Protein AF-A0A9N9S4D5-F1 (afdb_monomer)

Sequence (330 aa):
MNPRELILINLKRQDLDYAVKVREALIHADDALRKKDIVFGRQIISEIIFMDNKTSRLNRTQELQLIVALLTDFFTRDDPTRLGLFFNIFEVGKNSRKFILIKFIIISIALQNGPALNAVGTYLLDSSLQEIRIAADLNRLLINEITYYSNNSLAKLKSLPTLSPLFTNSLCLIFAETYKDTLPTQIIGELITEFMTLSPFIYIFNIPSHVEVGAFLLGTFFRWTVLSELYEEAPSLSKLHLKILECLSSVDIKSPSKPIVYTKFLEVIIDQILKASKVIDPEKIQKSLEKFAQLIQISKSFLYGNIPLLMDRLKTLPKNPLMELVLRLS

Nearest PDB structures (foldseek):
  8rbz-assembly1_o  TM=7.332E-01  e=1.168E-06  Homo sapiens
  7kzt-assembly1_V  TM=2.553E-01  e=1.840E+00  Homo sapiens
  5dse-assembly1_A  TM=1.635E-01  e=4.897E-01  Homo sapiens
  8chf-assembly1_D  TM=2.461E-01  e=1.918E+00  Spodoptera frugiperda

Structure (mmCIF, N/CA/C/O backbone):
data_AF-A0A9N9S4D5-F1
#
_entry.id   AF-A0A9N9S4D5-F1
#
loop_
_atom_site.group_PDB
_atom_site.id
_atom_site.type_symbol
_atom_site.label_atom_id
_atom_site.label_alt_id
_atom_site.label_comp_id
_atom_site.label_asym_id
_atom_site.label_entity_id
_atom_site.label_seq_id
_atom_site.pdbx_PDB_ins_code
_atom_site.Cartn_x
_atom_site.Cartn_y
_atom_site.Cartn_z
_atom_site.occupancy
_atom_site.B_iso_or_equiv
_atom_site.auth_seq_id
_atom_site.auth_comp_id
_atom_site.auth_asym_id
_atom_site.auth_atom_id
_atom_site.pdbx_PDB_model_num
ATOM 1 N N . MET A 1 1 ? 39.633 -0.549 -29.905 1.00 61.19 1 MET A N 1
ATOM 2 C CA . MET A 1 1 ? 38.437 0.231 -29.527 1.00 61.19 1 MET A CA 1
ATOM 3 C C . MET A 1 1 ? 37.680 -0.566 -28.481 1.00 61.19 1 MET A C 1
ATOM 5 O O . MET A 1 1 ? 37.496 -1.761 -28.692 1.00 61.19 1 MET A O 1
ATOM 9 N N . ASN A 1 2 ? 37.348 0.026 -27.334 1.00 85.00 2 ASN A N 1
ATOM 10 C CA . ASN A 1 2 ? 36.691 -0.706 -26.248 1.00 85.00 2 ASN A CA 1
ATOM 11 C C . ASN A 1 2 ? 35.262 -1.106 -26.687 1.00 85.00 2 ASN A C 1
ATOM 13 O O . ASN A 1 2 ? 34.552 -0.246 -27.213 1.00 85.00 2 ASN A O 1
ATOM 17 N N . PRO A 1 3 ? 34.803 -2.359 -26.484 1.00 81.50 3 PRO A N 1
ATOM 18 C CA . PRO A 1 3 ? 33.434 -2.770 -26.814 1.00 81.50 3 PRO A CA 1
ATOM 19 C C . PRO A 1 3 ? 32.349 -1.828 -26.265 1.00 81.50 3 PRO A C 1
ATOM 21 O O . PRO A 1 3 ? 31.356 -1.572 -26.942 1.00 81.50 3 PRO A O 1
ATOM 24 N N . ARG A 1 4 ? 32.569 -1.237 -25.080 1.00 85.19 4 ARG A N 1
ATOM 25 C CA . ARG A 1 4 ? 31.663 -0.245 -24.475 1.00 85.19 4 ARG A CA 1
ATOM 26 C C . ARG A 1 4 ? 31.552 1.041 -25.296 1.00 85.19 4 ARG A C 1
ATOM 28 O O . ARG A 1 4 ? 30.459 1.570 -25.482 1.00 85.19 4 ARG A O 1
ATOM 35 N N . GLU A 1 5 ? 32.678 1.536 -25.803 1.00 83.50 5 GLU A N 1
ATOM 36 C CA . GLU A 1 5 ? 32.729 2.756 -26.616 1.00 83.50 5 GLU A CA 1
ATOM 37 C C . GLU A 1 5 ? 32.027 2.550 -27.955 1.00 83.50 5 GLU A C 1
ATOM 39 O O . GLU A 1 5 ? 31.307 3.436 -28.408 1.00 83.50 5 GLU A O 1
ATOM 44 N N . LEU A 1 6 ? 32.182 1.368 -28.560 1.00 84.25 6 LEU A N 1
ATOM 45 C CA . LEU A 1 6 ? 31.511 1.027 -29.813 1.00 84.25 6 LEU A CA 1
ATOM 46 C C . LEU A 1 6 ? 29.986 0.991 -29.651 1.00 84.25 6 LEU A C 1
ATOM 48 O O . LEU A 1 6 ? 29.275 1.550 -30.483 1.00 84.25 6 LEU A O 1
ATOM 52 N N . ILE A 1 7 ? 29.488 0.409 -28.554 1.00 85.00 7 ILE A N 1
ATOM 53 C CA . ILE A 1 7 ? 28.056 0.419 -28.219 1.00 85.00 7 ILE A CA 1
ATOM 54 C C . ILE A 1 7 ? 27.554 1.859 -28.065 1.00 85.00 7 ILE A C 1
ATOM 56 O O . ILE A 1 7 ? 26.565 2.236 -28.690 1.00 85.00 7 ILE A O 1
ATOM 60 N N . LEU A 1 8 ? 28.250 2.693 -27.286 1.00 83.62 8 LEU A N 1
ATOM 61 C CA . LEU A 1 8 ? 27.844 4.088 -27.091 1.00 83.62 8 LEU A CA 1
ATOM 62 C C . LEU A 1 8 ? 27.881 4.896 -28.391 1.00 83.62 8 LEU A C 1
ATOM 64 O O . LEU A 1 8 ? 26.997 5.719 -28.610 1.00 83.62 8 LEU A O 1
ATOM 68 N N . ILE A 1 9 ? 28.872 4.674 -29.254 1.00 83.94 9 ILE A N 1
ATOM 69 C CA . ILE A 1 9 ? 28.965 5.342 -30.557 1.00 83.94 9 ILE A CA 1
ATOM 70 C C . ILE A 1 9 ? 27.788 4.951 -31.446 1.00 83.94 9 ILE A C 1
ATOM 72 O O . ILE A 1 9 ? 27.152 5.838 -32.014 1.00 83.94 9 ILE A O 1
ATOM 76 N N . ASN A 1 10 ? 27.445 3.663 -31.504 1.00 83.19 10 ASN A N 1
ATOM 77 C CA . ASN A 1 10 ? 26.303 3.180 -32.278 1.00 83.19 10 ASN A CA 1
ATOM 78 C C . ASN A 1 10 ? 24.978 3.760 -31.764 1.00 83.19 10 ASN A C 1
ATOM 80 O O . ASN A 1 10 ? 24.190 4.280 -32.551 1.00 83.19 10 ASN A O 1
ATOM 84 N N . LEU A 1 11 ? 24.773 3.780 -30.445 1.00 84.12 11 LEU A N 1
ATOM 85 C CA . LEU A 1 11 ? 23.570 4.351 -29.830 1.00 84.12 11 LEU A CA 1
ATOM 86 C C . LEU A 1 11 ? 23.474 5.881 -29.992 1.00 84.12 11 LEU A C 1
ATOM 88 O O . LEU A 1 11 ? 22.378 6.445 -30.006 1.00 84.12 11 LEU A O 1
ATOM 92 N N . LYS A 1 12 ? 24.612 6.577 -30.121 1.00 81.56 12 LYS A N 1
ATOM 93 C CA . LYS A 1 12 ? 24.671 8.040 -30.296 1.00 81.56 12 LYS A CA 1
ATOM 94 C C . LYS A 1 12 ? 24.473 8.501 -31.739 1.00 81.56 12 LYS A C 1
ATOM 96 O O . LYS A 1 12 ? 24.379 9.715 -31.948 1.00 81.56 12 LYS A O 1
ATOM 101 N N . ARG A 1 13 ? 24.398 7.598 -32.724 1.00 80.44 13 ARG A N 1
ATOM 102 C CA . ARG A 1 13 ? 24.257 7.993 -34.133 1.00 80.44 13 ARG A CA 1
ATOM 103 C C . ARG A 1 13 ? 22.997 8.845 -34.333 1.00 80.44 13 ARG A C 1
ATOM 105 O O . ARG A 1 13 ? 21.921 8.530 -33.828 1.00 80.44 13 ARG A O 1
ATOM 112 N N . GLN A 1 14 ? 23.134 9.992 -34.995 1.00 66.00 14 GLN A N 1
ATOM 113 C CA . GLN A 1 14 ? 22.059 10.992 -35.086 1.00 66.00 14 GLN A CA 1
ATOM 114 C C . GLN A 1 14 ? 20.917 10.584 -36.030 1.00 66.00 14 GLN A C 1
ATOM 116 O O . GLN A 1 14 ? 19.815 11.099 -35.882 1.00 66.00 14 GLN A O 1
ATOM 121 N N . ASP A 1 15 ? 21.170 9.636 -36.931 1.00 74.50 15 ASP A N 1
ATOM 122 C CA . ASP A 1 15 ? 20.259 9.098 -37.950 1.00 74.50 15 ASP A CA 1
ATOM 123 C C . ASP A 1 15 ? 19.139 8.202 -37.391 1.00 74.50 15 ASP A C 1
ATOM 125 O O . ASP A 1 15 ? 18.095 8.053 -38.019 1.00 74.50 15 ASP A O 1
ATOM 129 N N . LEU A 1 16 ? 19.330 7.616 -36.210 1.00 71.50 16 LEU A N 1
ATOM 130 C CA . LEU A 1 16 ? 18.355 6.713 -35.597 1.00 71.50 16 LEU A CA 1
ATOM 131 C C . LEU A 1 16 ? 17.220 7.477 -34.876 1.00 71.50 16 LEU A C 1
ATOM 133 O O . LEU A 1 16 ? 17.479 8.383 -34.071 1.00 71.50 16 LEU A O 1
ATOM 137 N N . ASP A 1 17 ? 15.966 7.073 -35.113 1.00 87.62 17 ASP A N 1
ATOM 138 C CA . ASP A 1 17 ? 14.797 7.562 -34.366 1.00 87.62 17 ASP A CA 1
ATOM 139 C C . ASP A 1 17 ? 14.903 7.210 -32.872 1.00 87.62 17 ASP A C 1
ATOM 141 O O . ASP A 1 17 ? 15.476 6.183 -32.492 1.00 87.62 17 ASP A O 1
ATOM 145 N N . TYR A 1 18 ? 14.342 8.058 -32.004 1.00 88.56 18 TYR A N 1
ATOM 146 C CA . TYR A 1 18 ? 14.423 7.862 -30.555 1.00 88.56 18 TYR A CA 1
ATOM 147 C C . TYR A 1 18 ? 13.794 6.534 -30.110 1.00 88.56 18 TYR A C 1
ATOM 149 O O . TYR A 1 18 ? 14.347 5.874 -29.230 1.00 88.56 18 TYR A O 1
ATOM 157 N N . ALA A 1 19 ? 12.699 6.091 -30.740 1.00 87.88 19 ALA A N 1
ATOM 158 C CA . ALA A 1 19 ? 12.065 4.825 -30.381 1.00 87.88 19 ALA A CA 1
ATOM 159 C C . ALA A 1 19 ? 12.966 3.616 -30.677 1.00 87.88 19 ALA A C 1
ATOM 161 O O . ALA A 1 19 ? 12.971 2.655 -29.912 1.00 87.88 19 ALA A O 1
ATOM 162 N N . VAL A 1 20 ? 13.759 3.661 -31.750 1.00 88.69 20 VAL A N 1
ATOM 163 C CA . VAL A 1 20 ? 14.718 2.590 -32.067 1.00 88.69 20 VAL A CA 1
ATOM 164 C C . VAL A 1 20 ? 15.893 2.636 -31.093 1.00 88.69 20 VAL A C 1
ATOM 166 O O . VAL A 1 20 ? 16.222 1.624 -30.475 1.00 88.69 20 VAL A O 1
ATOM 169 N N . LYS A 1 21 ? 16.452 3.833 -30.863 1.00 89.75 21 LYS A N 1
ATOM 170 C CA . LYS A 1 21 ? 17.554 4.043 -29.908 1.00 89.75 21 LYS A CA 1
ATOM 171 C C . LYS A 1 21 ? 17.227 3.522 -28.522 1.00 89.75 21 LYS A C 1
ATOM 173 O O . LYS A 1 21 ? 18.061 2.871 -27.902 1.00 89.75 21 LYS A O 1
ATOM 178 N N . VAL A 1 22 ? 16.035 3.833 -28.014 1.00 90.19 22 VAL A N 1
ATOM 179 C CA . VAL A 1 22 ? 15.669 3.480 -26.643 1.00 90.19 22 VAL A CA 1
ATOM 180 C C . VAL A 1 22 ? 15.511 1.969 -26.483 1.00 90.19 22 VAL A C 1
ATOM 182 O O . VAL A 1 22 ? 15.946 1.426 -25.474 1.00 90.19 22 VAL A O 1
ATOM 185 N N . ARG A 1 23 ? 14.978 1.271 -27.495 1.00 91.12 23 ARG A N 1
ATOM 186 C CA . ARG A 1 23 ? 14.848 -0.194 -27.490 1.00 91.12 23 ARG A CA 1
ATOM 187 C C . ARG A 1 23 ? 16.212 -0.876 -27.443 1.00 91.12 23 ARG A C 1
ATOM 189 O O . ARG A 1 23 ? 16.440 -1.726 -26.586 1.00 91.12 23 ARG A O 1
ATOM 196 N N . GLU A 1 24 ? 17.135 -0.464 -28.310 1.00 90.88 24 GLU A N 1
ATOM 197 C CA . GLU A 1 24 ? 18.505 -0.995 -28.315 1.00 90.88 24 GLU A CA 1
ATOM 198 C C . GLU A 1 24 ? 19.247 -0.657 -27.016 1.00 90.88 24 GLU A C 1
ATOM 200 O O . GLU A 1 24 ? 19.908 -1.511 -26.421 1.00 90.88 24 GLU A O 1
ATOM 205 N N . ALA A 1 25 ? 19.090 0.574 -26.522 1.00 91.06 25 ALA A N 1
ATOM 206 C CA . ALA A 1 25 ? 19.695 1.011 -25.271 1.00 91.06 25 ALA A CA 1
ATOM 207 C C . ALA A 1 25 ? 19.192 0.202 -24.066 1.00 91.06 25 ALA A C 1
ATOM 209 O O . ALA A 1 25 ? 20.000 -0.151 -23.211 1.00 91.06 25 ALA A O 1
ATOM 210 N N . LEU A 1 26 ? 17.896 -0.122 -23.997 1.00 91.06 26 LEU A N 1
ATOM 211 C CA . LEU A 1 26 ? 17.330 -0.950 -22.927 1.00 91.06 26 LEU A CA 1
ATOM 212 C C . LEU A 1 26 ? 17.950 -2.353 -22.911 1.00 91.06 26 LEU A C 1
ATOM 214 O O . LEU A 1 26 ? 18.302 -2.840 -21.840 1.00 91.06 26 LEU A O 1
ATOM 218 N N . ILE A 1 27 ? 18.150 -2.970 -24.081 1.00 90.81 27 ILE A N 1
ATOM 219 C CA . ILE A 1 27 ? 18.787 -4.292 -24.205 1.00 90.81 27 ILE A CA 1
ATOM 220 C C . ILE A 1 27 ? 20.230 -4.248 -23.691 1.00 90.81 27 ILE A C 1
ATOM 222 O O . ILE A 1 27 ? 20.631 -5.084 -22.882 1.00 90.81 27 ILE A O 1
ATOM 226 N N . HIS A 1 28 ? 21.012 -3.258 -24.129 1.00 91.62 28 HIS A N 1
ATOM 227 C CA . HIS A 1 28 ? 22.407 -3.126 -23.708 1.00 91.62 28 HIS A CA 1
ATOM 228 C C . HIS A 1 28 ? 22.553 -2.741 -22.233 1.00 91.62 28 HIS A C 1
ATOM 230 O O . HIS A 1 28 ? 23.469 -3.223 -21.565 1.00 91.62 28 HIS A O 1
ATOM 236 N N . ALA A 1 29 ? 21.659 -1.898 -21.712 1.00 90.56 29 ALA A N 1
ATOM 237 C CA . ALA A 1 29 ? 21.632 -1.556 -20.296 1.00 90.56 29 ALA A CA 1
ATOM 238 C C . ALA A 1 29 ? 21.291 -2.782 -19.439 1.00 90.56 29 ALA A C 1
ATOM 240 O O . ALA A 1 29 ? 21.973 -3.026 -18.447 1.00 90.56 29 ALA A O 1
ATOM 241 N N . ASP A 1 30 ? 20.292 -3.577 -19.834 1.00 89.69 30 ASP A N 1
ATOM 242 C CA . ASP A 1 30 ? 19.926 -4.806 -19.125 1.00 89.69 30 ASP A CA 1
ATOM 243 C C . ASP A 1 30 ? 21.079 -5.817 -19.102 1.00 89.69 30 ASP A C 1
ATOM 245 O O . ASP A 1 30 ? 21.460 -6.304 -18.039 1.00 89.69 30 ASP A O 1
ATOM 249 N N . ASP A 1 31 ? 21.701 -6.082 -20.256 1.00 90.88 31 ASP A N 1
ATOM 250 C CA . ASP A 1 31 ? 22.840 -7.003 -20.357 1.00 90.88 31 ASP A CA 1
ATOM 251 C C . ASP A 1 31 ? 24.027 -6.548 -19.489 1.00 90.88 31 ASP A C 1
ATOM 253 O O . ASP A 1 31 ? 24.625 -7.353 -18.767 1.00 90.88 31 ASP A O 1
ATOM 257 N N . ALA A 1 32 ? 24.331 -5.246 -19.484 1.00 89.81 32 ALA A N 1
ATOM 258 C CA . ALA A 1 32 ? 25.364 -4.676 -18.623 1.00 89.81 32 ALA A CA 1
ATOM 259 C C . ALA A 1 32 ? 25.046 -4.885 -17.132 1.00 89.81 32 ALA A C 1
ATOM 261 O O . ALA A 1 32 ? 25.902 -5.347 -16.373 1.00 89.81 32 ALA A O 1
ATOM 262 N N . LEU A 1 33 ? 23.808 -4.606 -16.709 1.00 88.50 33 LEU A N 1
ATOM 263 C CA . LEU A 1 33 ? 23.381 -4.773 -15.318 1.00 88.50 33 LEU A CA 1
ATOM 264 C C . LEU A 1 33 ? 23.397 -6.244 -14.881 1.00 88.50 33 LEU A C 1
ATOM 266 O O . LEU A 1 33 ? 23.890 -6.544 -13.791 1.00 88.50 33 LEU A O 1
ATOM 270 N N . ARG A 1 34 ? 22.959 -7.176 -15.738 1.00 87.38 34 ARG A N 1
ATOM 271 C CA . ARG A 1 34 ? 23.043 -8.628 -15.481 1.00 87.38 34 ARG A CA 1
ATOM 272 C C . ARG A 1 34 ? 24.486 -9.095 -15.297 1.00 87.38 34 ARG A C 1
ATOM 274 O O . ARG A 1 34 ? 24.761 -9.936 -14.443 1.00 87.38 34 ARG A O 1
ATOM 281 N N . LYS A 1 35 ? 25.424 -8.505 -16.041 1.00 90.25 35 LYS A N 1
ATOM 282 C CA . LYS A 1 35 ? 26.874 -8.739 -15.910 1.00 90.25 35 LYS A CA 1
ATOM 283 C C . LYS A 1 35 ? 27.515 -7.985 -14.739 1.00 90.25 35 LYS A C 1
ATOM 285 O O . LYS A 1 35 ? 28.736 -8.008 -14.603 1.00 90.25 35 LYS A O 1
ATOM 290 N N . LYS A 1 36 ? 26.711 -7.345 -13.878 1.00 88.38 36 LYS A N 1
ATOM 291 C CA . LYS A 1 36 ? 27.137 -6.519 -12.734 1.00 88.38 36 LYS A CA 1
ATOM 292 C C . LYS A 1 36 ? 27.985 -5.304 -13.130 1.00 88.38 36 LYS A C 1
ATOM 294 O O . LYS A 1 36 ? 28.661 -4.716 -12.288 1.00 88.38 36 LYS A O 1
ATOM 299 N N . ASP A 1 37 ? 27.910 -4.877 -14.387 1.00 90.44 37 ASP A N 1
ATOM 300 C CA . ASP A 1 37 ? 28.552 -3.665 -14.894 1.00 90.44 37 ASP A CA 1
ATOM 301 C C . ASP A 1 37 ? 27.649 -2.444 -14.662 1.00 90.44 37 ASP A C 1
ATOM 303 O O . ASP A 1 37 ? 27.111 -1.822 -15.583 1.00 90.44 37 ASP A O 1
ATOM 307 N N . ILE A 1 38 ? 27.435 -2.135 -13.379 1.00 88.56 38 ILE A N 1
ATOM 308 C CA . ILE A 1 38 ? 26.459 -1.134 -12.925 1.00 88.56 38 ILE A CA 1
ATOM 309 C C . ILE A 1 38 ? 26.779 0.254 -13.490 1.00 88.56 38 ILE A C 1
ATOM 311 O O . ILE A 1 38 ? 25.876 0.980 -13.906 1.00 88.56 38 ILE A O 1
ATOM 315 N N . VAL A 1 39 ? 28.064 0.614 -13.548 1.00 90.06 39 VAL A N 1
ATOM 316 C CA . VAL A 1 39 ? 28.517 1.919 -14.048 1.00 90.06 39 VAL A CA 1
ATOM 317 C C . VAL A 1 39 ? 28.137 2.093 -15.516 1.00 90.06 39 VAL A C 1
ATOM 319 O O . VAL A 1 39 ? 27.562 3.117 -15.882 1.00 90.06 39 VAL A O 1
ATOM 322 N N . PHE A 1 40 ? 28.398 1.083 -16.348 1.00 90.81 40 PHE A N 1
ATOM 323 C CA . PHE A 1 40 ? 28.090 1.157 -17.772 1.00 90.81 40 PHE A CA 1
ATOM 324 C C . PHE A 1 40 ? 26.580 1.144 -18.039 1.00 90.81 40 PHE A C 1
ATOM 326 O O . PHE A 1 40 ? 26.089 1.965 -18.814 1.00 90.81 40 PHE A O 1
ATOM 333 N N . GLY A 1 41 ? 25.820 0.295 -17.338 1.00 89.56 41 GLY A N 1
ATOM 334 C CA . GLY A 1 41 ? 24.356 0.291 -17.435 1.00 89.56 41 GLY A CA 1
ATOM 335 C C . GLY A 1 41 ? 23.749 1.658 -17.088 1.00 89.56 41 GLY A C 1
ATOM 336 O O . GLY A 1 41 ? 22.947 2.203 -17.848 1.00 89.56 41 GLY A O 1
ATOM 337 N N . ARG A 1 42 ? 24.200 2.281 -15.990 1.00 88.38 42 ARG A N 1
ATOM 338 C CA . ARG A 1 42 ? 23.768 3.634 -15.587 1.00 88.38 42 ARG A CA 1
ATOM 339 C C . ARG A 1 42 ? 24.201 4.721 -16.567 1.00 88.38 42 ARG A C 1
ATOM 341 O O . ARG A 1 42 ? 23.477 5.705 -16.751 1.00 88.38 42 ARG A O 1
ATOM 348 N N . GLN A 1 43 ? 25.348 4.553 -17.220 1.00 89.25 43 GLN A N 1
ATOM 349 C CA . GLN A 1 43 ? 25.793 5.464 -18.267 1.00 89.25 43 GLN A CA 1
ATOM 350 C C . GLN A 1 43 ? 24.846 5.423 -19.472 1.00 89.25 43 GLN A C 1
ATOM 352 O O . GLN A 1 43 ? 24.406 6.476 -19.925 1.00 89.25 43 GLN A O 1
ATOM 357 N N . ILE A 1 44 ? 24.451 4.232 -19.937 1.00 89.75 44 ILE A N 1
ATOM 358 C CA . ILE A 1 44 ? 23.481 4.086 -21.035 1.00 89.75 44 ILE A CA 1
ATOM 359 C C . ILE A 1 44 ? 22.136 4.720 -20.654 1.00 89.75 44 ILE A C 1
ATOM 361 O O . ILE A 1 44 ? 21.579 5.507 -21.424 1.00 89.75 44 ILE A O 1
ATOM 365 N N . ILE A 1 45 ? 21.634 4.433 -19.449 1.00 89.44 45 ILE A N 1
ATOM 366 C CA . ILE A 1 45 ? 20.364 4.983 -18.955 1.00 89.44 45 ILE A CA 1
ATOM 367 C C . ILE A 1 45 ? 20.412 6.516 -18.914 1.00 89.44 45 ILE A C 1
ATOM 369 O O . ILE A 1 45 ? 19.496 7.182 -19.396 1.00 89.44 45 ILE A O 1
ATOM 373 N N . SER A 1 46 ? 21.472 7.098 -18.353 1.00 87.00 46 SER A N 1
ATOM 374 C CA . SER A 1 46 ? 21.559 8.553 -18.205 1.00 87.00 46 SER A CA 1
ATOM 375 C C . SER A 1 46 ? 21.830 9.272 -19.528 1.00 87.00 46 SER A C 1
ATOM 377 O O . SER A 1 46 ? 21.168 10.265 -19.813 1.00 87.00 46 SER A O 1
ATOM 379 N N . GLU A 1 47 ? 22.745 8.785 -20.368 1.00 86.94 47 GLU A N 1
ATOM 380 C CA . GLU A 1 47 ? 23.158 9.486 -21.591 1.00 86.94 47 GLU A CA 1
ATOM 381 C C . GLU A 1 47 ? 22.234 9.247 -22.788 1.00 86.94 47 GLU A C 1
ATOM 383 O O . GLU A 1 47 ? 22.042 10.159 -23.598 1.00 86.94 47 GLU A O 1
ATOM 388 N N . ILE A 1 48 ? 21.694 8.032 -22.924 1.00 87.88 48 ILE A N 1
ATOM 389 C CA . ILE A 1 48 ? 20.952 7.609 -24.119 1.00 87.88 48 ILE A CA 1
ATOM 390 C C . ILE A 1 48 ? 19.450 7.619 -23.859 1.00 87.88 48 ILE A C 1
ATOM 392 O O . ILE A 1 48 ? 18.714 8.250 -24.614 1.00 87.88 48 ILE A O 1
ATOM 396 N N . ILE A 1 49 ? 18.999 6.963 -22.785 1.00 88.88 49 ILE A N 1
ATOM 397 C CA . ILE A 1 49 ? 17.565 6.828 -22.494 1.00 88.88 49 ILE A CA 1
ATOM 398 C C . ILE A 1 49 ? 16.989 8.168 -22.028 1.00 88.88 49 ILE A C 1
ATOM 400 O O . ILE A 1 49 ? 16.062 8.685 -22.645 1.00 88.88 49 ILE A O 1
ATOM 404 N N . PHE A 1 50 ? 17.551 8.756 -20.970 1.00 86.56 50 PHE A N 1
ATOM 405 C CA . PHE A 1 50 ? 17.031 10.003 -20.393 1.00 86.56 50 PHE A CA 1
ATOM 406 C C . PHE A 1 50 ? 17.710 11.269 -20.905 1.00 86.56 50 PHE A C 1
ATOM 408 O O . PHE A 1 50 ? 17.169 12.357 -20.718 1.00 86.56 50 PHE A O 1
ATOM 415 N N . MET A 1 51 ? 18.866 11.139 -21.562 1.00 83.31 51 MET A N 1
ATOM 416 C CA . MET A 1 51 ? 19.640 12.269 -22.081 1.00 83.31 51 MET A CA 1
ATOM 417 C C . MET A 1 51 ? 19.981 13.316 -20.998 1.00 83.31 51 MET A C 1
ATOM 419 O O . MET A 1 51 ? 20.081 14.501 -21.294 1.00 83.31 51 MET A O 1
ATOM 423 N N . ASP A 1 52 ? 20.213 12.880 -19.754 1.00 77.19 52 ASP A N 1
ATOM 424 C CA . ASP A 1 52 ? 20.400 13.731 -18.566 1.00 77.19 52 ASP A CA 1
ATOM 425 C C . ASP A 1 52 ? 21.573 14.721 -18.693 1.00 77.19 52 ASP A C 1
ATOM 427 O O . ASP A 1 52 ? 21.558 15.783 -18.077 1.00 77.19 52 ASP A O 1
ATOM 431 N N . ASN A 1 53 ? 22.594 14.377 -19.485 1.00 68.00 53 ASN A N 1
ATOM 432 C CA . ASN A 1 53 ? 23.781 15.212 -19.705 1.00 68.00 53 ASN A CA 1
ATOM 433 C C . ASN A 1 53 ? 23.565 16.288 -20.783 1.00 68.00 53 ASN A C 1
ATOM 435 O O . ASN A 1 53 ? 24.438 17.124 -21.009 1.00 68.00 53 ASN A O 1
ATOM 439 N N . LYS A 1 54 ? 22.425 16.263 -21.482 1.00 62.25 54 LYS A N 1
ATOM 440 C CA . LYS A 1 54 ? 22.041 17.289 -22.451 1.00 62.25 54 LYS A CA 1
ATOM 441 C C . LYS A 1 54 ? 21.144 18.297 -21.737 1.00 62.25 54 LYS A C 1
ATOM 443 O O . LYS A 1 54 ? 20.296 17.932 -20.933 1.00 62.25 54 LYS A O 1
ATOM 448 N N . THR A 1 55 ? 21.287 19.579 -22.059 1.00 55.88 55 THR A N 1
ATOM 449 C CA . THR A 1 55 ? 20.424 20.658 -21.534 1.00 55.88 55 THR A CA 1
ATOM 450 C C . THR A 1 55 ? 18.935 20.462 -21.866 1.00 55.88 55 THR A C 1
ATOM 452 O O . THR A 1 55 ? 18.076 21.147 -21.313 1.00 55.88 55 THR A O 1
ATOM 455 N N . SER A 1 56 ? 18.613 19.516 -22.752 1.00 61.47 56 SER A N 1
ATOM 456 C CA . SER A 1 56 ? 17.265 19.125 -23.144 1.00 61.47 56 SER A CA 1
ATOM 457 C C . SER A 1 56 ? 16.728 17.973 -22.288 1.00 61.47 56 SER A C 1
ATOM 459 O O . SER A 1 56 ? 17.234 16.853 -22.361 1.00 61.47 56 SER A O 1
ATOM 461 N N . ARG A 1 57 ? 15.636 18.219 -21.558 1.00 71.62 57 ARG A N 1
ATOM 462 C CA . ARG A 1 57 ? 14.770 17.149 -21.035 1.00 71.62 57 ARG A CA 1
ATOM 463 C C . ARG A 1 57 ? 14.071 16.432 -22.194 1.00 71.62 57 ARG A C 1
ATOM 465 O O . ARG A 1 57 ? 13.866 17.038 -23.247 1.00 71.62 57 ARG A O 1
ATOM 472 N N . LEU A 1 58 ? 13.669 15.177 -21.981 1.00 83.62 58 LEU A N 1
ATOM 473 C CA . LEU A 1 58 ? 12.808 14.466 -22.929 1.00 83.62 58 LEU A CA 1
ATOM 474 C C . LEU A 1 58 ? 11.546 15.290 -23.216 1.00 83.62 58 LEU A C 1
ATOM 476 O O . LEU A 1 58 ? 10.935 15.856 -22.308 1.00 83.62 58 LEU A O 1
ATOM 480 N N . ASN A 1 59 ? 11.161 15.368 -24.487 1.00 87.56 59 ASN A N 1
ATOM 481 C CA . ASN A 1 59 ? 9.874 15.941 -24.864 1.00 87.56 59 ASN A CA 1
ATOM 482 C C . ASN A 1 59 ? 8.740 14.917 -24.652 1.00 87.56 59 ASN A C 1
ATOM 484 O O . ASN A 1 59 ? 8.981 13.727 -24.454 1.00 87.56 59 ASN A O 1
ATOM 488 N N . ARG A 1 60 ? 7.480 15.365 -24.724 1.00 86.56 60 ARG A N 1
ATOM 489 C CA . ARG A 1 60 ? 6.307 14.506 -24.457 1.00 86.56 60 ARG A CA 1
ATOM 490 C C . ARG A 1 60 ? 6.228 13.276 -25.370 1.00 86.56 60 ARG A C 1
ATOM 492 O O . ARG A 1 60 ? 5.805 12.218 -24.915 1.00 86.56 60 ARG A O 1
ATOM 499 N N . THR A 1 61 ? 6.626 13.411 -26.634 1.00 89.44 61 THR A N 1
ATOM 500 C CA . THR A 1 61 ? 6.629 12.302 -27.597 1.00 89.44 61 THR A CA 1
ATOM 501 C C . THR A 1 61 ? 7.672 11.258 -27.215 1.00 89.44 61 THR A C 1
ATOM 503 O O . THR A 1 61 ? 7.363 10.072 -27.187 1.00 89.44 61 THR A O 1
ATOM 506 N N . GLN A 1 62 ? 8.876 11.696 -26.846 1.00 90.50 62 GLN A N 1
ATOM 507 C CA . GLN A 1 62 ? 9.958 10.818 -26.398 1.00 90.50 62 GLN A CA 1
ATOM 508 C C . GLN A 1 62 ? 9.607 10.107 -25.089 1.00 90.50 62 GLN A C 1
ATOM 510 O O . GLN A 1 62 ? 9.823 8.906 -24.966 1.00 90.50 62 GLN A O 1
ATOM 515 N N . GLU A 1 63 ? 8.999 10.812 -24.130 1.00 89.62 63 GLU A N 1
ATOM 516 C CA . GLU A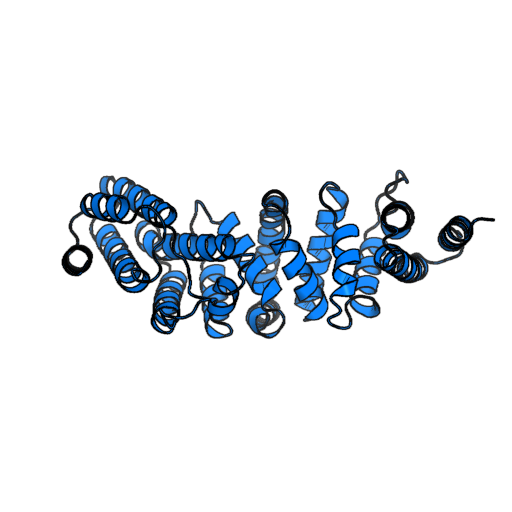 1 63 ? 8.497 10.189 -22.900 1.00 89.62 63 GLU A CA 1
ATOM 517 C C . GLU A 1 63 ? 7.496 9.066 -23.205 1.00 89.62 63 GLU A C 1
ATOM 519 O O . GLU A 1 63 ? 7.585 7.985 -22.624 1.00 89.62 63 GLU A O 1
ATOM 524 N N . LEU A 1 64 ? 6.566 9.294 -24.140 1.00 89.75 64 LEU A N 1
ATOM 525 C CA . LEU A 1 64 ? 5.602 8.275 -24.547 1.00 89.75 64 LEU A CA 1
ATOM 526 C C . LEU A 1 64 ? 6.280 7.105 -25.272 1.00 89.75 64 LEU A C 1
ATOM 528 O O . LEU A 1 64 ? 5.966 5.957 -24.977 1.00 89.75 64 LEU A O 1
ATOM 532 N N . GLN A 1 65 ? 7.227 7.371 -26.177 1.00 91.75 65 GLN A N 1
ATOM 533 C CA . GLN A 1 65 ? 7.999 6.333 -26.870 1.00 91.75 65 GLN A CA 1
ATOM 534 C C . GLN A 1 65 ? 8.780 5.452 -25.885 1.00 91.75 65 GLN A C 1
ATOM 536 O O . GLN A 1 65 ? 8.772 4.230 -26.030 1.00 91.75 65 GLN A O 1
ATOM 541 N N . LEU A 1 66 ? 9.392 6.049 -24.856 1.00 92.06 66 LEU A N 1
ATOM 542 C CA . LEU A 1 66 ? 10.052 5.320 -23.772 1.00 92.06 66 LEU A CA 1
ATOM 543 C C . LEU A 1 66 ? 9.056 4.437 -23.011 1.00 92.06 66 LEU A C 1
ATOM 545 O O . LEU A 1 66 ? 9.317 3.252 -22.818 1.00 92.06 66 LEU A O 1
ATOM 549 N N . ILE A 1 67 ? 7.905 4.983 -22.608 1.00 91.75 67 ILE A N 1
ATOM 550 C CA . ILE A 1 67 ? 6.874 4.212 -21.896 1.00 91.75 67 ILE A CA 1
ATOM 551 C C . ILE A 1 67 ? 6.384 3.039 -22.750 1.00 91.75 67 ILE A C 1
ATOM 553 O O . ILE A 1 67 ? 6.298 1.918 -22.257 1.00 91.75 67 ILE A O 1
ATOM 557 N N . VAL A 1 68 ? 6.110 3.268 -24.036 1.00 90.44 68 VAL A N 1
ATOM 558 C CA . VAL A 1 68 ? 5.684 2.211 -24.960 1.00 90.44 68 VAL A CA 1
ATOM 559 C C . VAL A 1 68 ? 6.765 1.143 -25.098 1.00 90.44 68 VAL A C 1
ATOM 561 O O . VAL A 1 68 ? 6.436 -0.036 -25.012 1.00 90.44 68 VAL A O 1
ATOM 564 N N . ALA A 1 69 ? 8.038 1.513 -25.259 1.00 91.00 69 ALA A N 1
ATOM 565 C CA . ALA A 1 69 ? 9.134 0.545 -25.339 1.00 91.00 69 ALA A CA 1
ATOM 566 C C . ALA A 1 69 ? 9.244 -0.298 -24.056 1.00 91.00 69 ALA A C 1
ATOM 568 O O . ALA A 1 69 ? 9.323 -1.525 -24.109 1.00 91.00 69 ALA A O 1
ATOM 569 N N . LEU A 1 70 ? 9.148 0.339 -22.884 1.00 90.69 70 LEU A N 1
ATOM 570 C CA . LEU A 1 70 ? 9.136 -0.377 -21.608 1.00 90.69 70 LEU A CA 1
ATOM 571 C C . LEU A 1 70 ? 7.964 -1.362 -21.524 1.00 90.69 70 LEU A C 1
ATOM 573 O O . LEU A 1 70 ? 8.170 -2.507 -21.145 1.00 90.69 70 LEU A O 1
ATOM 577 N N . LEU A 1 71 ? 6.752 -0.960 -21.908 1.00 89.94 71 LEU A N 1
ATOM 578 C CA . LEU A 1 71 ? 5.560 -1.809 -21.802 1.00 89.94 71 LEU A CA 1
ATOM 579 C C . LEU A 1 71 ? 5.511 -2.935 -22.839 1.00 89.94 71 LEU A C 1
ATOM 581 O O . LEU A 1 71 ? 5.088 -4.042 -22.517 1.00 89.94 71 LEU A O 1
ATOM 585 N N . THR A 1 72 ? 5.903 -2.647 -24.079 1.00 86.19 72 THR A N 1
ATOM 586 C CA . THR A 1 72 ? 5.721 -3.560 -25.221 1.00 86.19 72 THR A CA 1
ATOM 587 C C . THR A 1 72 ? 6.921 -4.448 -25.497 1.00 86.19 72 THR A C 1
ATOM 589 O O . THR A 1 72 ? 6.742 -5.506 -26.090 1.00 86.19 72 THR A O 1
ATOM 592 N N . ASP A 1 73 ? 8.114 -4.070 -25.039 1.00 82.69 73 ASP A N 1
ATOM 593 C CA . ASP A 1 73 ? 9.330 -4.849 -25.278 1.00 82.69 73 ASP A CA 1
ATOM 594 C C . ASP A 1 73 ? 9.901 -5.404 -23.967 1.00 82.69 73 ASP A C 1
ATOM 596 O O . ASP A 1 73 ? 10.350 -6.554 -23.900 1.00 82.69 73 ASP A O 1
ATOM 600 N N . PHE A 1 74 ? 9.851 -4.606 -22.894 1.00 82.81 74 PHE A N 1
ATOM 601 C CA . PHE A 1 74 ? 10.583 -4.906 -21.666 1.00 82.81 74 PHE A CA 1
ATOM 602 C C . PHE A 1 74 ? 9.735 -5.524 -20.545 1.00 82.81 74 PHE A C 1
ATOM 604 O O . PHE A 1 74 ? 10.206 -6.418 -19.850 1.00 82.81 74 PHE A O 1
ATOM 611 N N . PHE A 1 75 ? 8.467 -5.153 -20.411 1.00 86.00 75 PHE A N 1
ATOM 612 C CA . PHE A 1 75 ? 7.529 -5.718 -19.435 1.00 86.00 75 PHE A CA 1
ATOM 613 C C . PHE A 1 75 ? 6.397 -6.477 -20.131 1.00 86.00 75 PHE A C 1
ATOM 615 O O . PHE A 1 75 ? 5.218 -6.276 -19.858 1.00 86.00 75 PHE A O 1
ATOM 622 N N . THR A 1 76 ? 6.767 -7.360 -21.061 1.00 83.88 76 THR A N 1
ATOM 623 C CA . THR A 1 76 ? 5.829 -8.272 -21.741 1.00 83.88 76 THR A CA 1
ATOM 624 C C . THR A 1 76 ? 5.556 -9.545 -20.952 1.00 83.88 76 THR A C 1
ATOM 626 O O . THR A 1 76 ? 4.544 -10.208 -21.173 1.00 83.88 76 THR A O 1
ATOM 629 N N . ARG A 1 77 ? 6.473 -9.918 -20.057 1.00 79.44 77 ARG A N 1
ATOM 630 C CA . ARG A 1 77 ? 6.409 -11.109 -19.207 1.00 79.44 77 ARG A CA 1
ATOM 631 C C . ARG A 1 77 ? 6.988 -10.774 -17.844 1.00 79.44 77 ARG A C 1
ATOM 633 O O . ARG A 1 77 ? 7.810 -9.865 -17.737 1.00 79.44 77 ARG A O 1
ATOM 640 N N . ASP A 1 78 ? 6.558 -11.518 -16.835 1.00 74.06 78 ASP A N 1
ATOM 641 C CA . ASP A 1 78 ? 7.128 -11.413 -15.499 1.00 74.06 78 ASP A CA 1
ATOM 642 C C . ASP A 1 78 ? 8.550 -11.995 -15.525 1.00 74.06 78 ASP A C 1
ATOM 644 O O . ASP A 1 78 ? 8.745 -13.192 -15.747 1.00 74.06 78 ASP A O 1
ATOM 648 N N . ASP A 1 79 ? 9.549 -11.122 -15.422 1.00 78.69 79 ASP A N 1
ATOM 649 C CA . ASP A 1 79 ? 10.966 -11.476 -15.447 1.00 78.69 79 ASP A CA 1
ATOM 650 C C . ASP A 1 79 ? 11.668 -10.734 -14.299 1.00 78.69 79 ASP A C 1
ATOM 652 O O . ASP A 1 79 ? 12.012 -9.555 -14.443 1.00 78.69 79 ASP A O 1
ATOM 656 N N . PRO A 1 80 ? 11.919 -11.408 -13.161 1.00 72.06 80 PRO A N 1
ATOM 657 C CA . PRO A 1 80 ? 12.569 -10.803 -12.000 1.00 72.06 80 PRO A CA 1
ATOM 658 C C . PRO A 1 80 ? 13.945 -10.210 -12.318 1.00 72.06 80 PRO A C 1
ATOM 660 O O . PRO A 1 80 ? 14.391 -9.279 -11.652 1.00 72.06 80 PRO A O 1
ATOM 663 N N . THR A 1 81 ? 14.623 -10.702 -13.362 1.00 70.81 81 THR A N 1
ATOM 664 C CA . THR A 1 81 ? 15.938 -10.179 -13.759 1.00 70.81 81 THR A CA 1
ATOM 665 C C . THR A 1 81 ? 15.854 -8.762 -14.335 1.00 70.81 81 THR A C 1
ATOM 667 O O . THR A 1 81 ? 16.821 -8.007 -14.245 1.00 70.81 81 THR A O 1
ATOM 670 N N . ARG A 1 82 ? 14.675 -8.360 -14.829 1.00 78.94 82 ARG A N 1
ATOM 671 C CA . ARG A 1 82 ? 14.391 -7.025 -15.379 1.00 78.94 82 ARG A CA 1
ATOM 672 C C . ARG A 1 82 ? 14.075 -5.981 -14.311 1.00 78.94 82 ARG A C 1
ATOM 674 O O . ARG A 1 82 ? 14.117 -4.785 -14.606 1.00 78.94 82 ARG A O 1
ATOM 681 N N . LEU A 1 83 ? 13.825 -6.404 -13.068 1.00 80.94 83 LEU A N 1
ATOM 682 C CA . LEU A 1 83 ? 13.671 -5.492 -11.932 1.00 80.94 83 LEU A CA 1
ATOM 683 C C . LEU A 1 83 ? 14.935 -4.653 -11.753 1.00 80.94 83 LEU A C 1
ATOM 685 O O . LEU A 1 83 ? 14.845 -3.439 -11.623 1.00 80.94 83 LEU A O 1
ATOM 689 N N . GLY A 1 84 ? 16.119 -5.264 -11.864 1.00 81.44 84 GLY A N 1
ATOM 690 C CA . GLY A 1 84 ? 17.389 -4.542 -11.771 1.00 81.44 84 GLY A CA 1
ATOM 691 C C . GLY A 1 84 ? 17.460 -3.347 -12.727 1.00 81.44 84 GLY A C 1
ATOM 692 O O . GLY A 1 84 ? 17.856 -2.256 -12.313 1.00 81.44 84 GLY A O 1
ATOM 693 N N . LEU A 1 85 ? 17.004 -3.505 -13.976 1.00 85.38 85 LEU A N 1
ATOM 694 C CA . LEU A 1 85 ? 16.908 -2.383 -14.907 1.00 85.38 85 LEU A CA 1
ATOM 695 C C . LEU A 1 85 ? 15.872 -1.351 -14.450 1.00 85.38 85 LEU A C 1
ATOM 697 O O . LEU A 1 85 ? 16.185 -0.163 -14.440 1.00 85.38 85 LEU A O 1
ATOM 701 N N . PHE A 1 86 ? 14.678 -1.783 -14.035 1.00 87.25 86 PHE A N 1
ATOM 702 C CA . PHE A 1 86 ? 13.622 -0.886 -13.555 1.00 87.25 86 PHE A CA 1
ATOM 703 C C . PHE A 1 86 ? 14.101 0.029 -12.419 1.00 87.25 86 PHE A C 1
ATOM 705 O O . PHE A 1 86 ? 13.964 1.250 -12.513 1.00 87.25 86 PHE A O 1
ATOM 712 N N . PHE A 1 87 ? 14.748 -0.543 -11.399 1.00 83.69 87 PHE A N 1
ATOM 713 C CA . PHE A 1 87 ? 15.313 0.205 -10.272 1.00 83.69 87 PHE A CA 1
ATOM 714 C C . PHE A 1 87 ? 16.373 1.220 -10.721 1.00 83.69 87 PHE A C 1
ATOM 716 O O . PHE A 1 87 ? 16.427 2.318 -10.183 1.00 83.69 87 PHE A O 1
ATOM 723 N N . ASN A 1 88 ? 17.200 0.903 -11.726 1.00 85.00 88 ASN A N 1
ATOM 724 C CA . ASN A 1 88 ? 18.208 1.842 -12.239 1.00 85.00 88 ASN A CA 1
ATOM 725 C C . ASN A 1 88 ? 17.606 2.915 -13.173 1.00 85.00 88 ASN A C 1
ATOM 727 O O . ASN A 1 88 ? 18.111 4.040 -13.244 1.00 85.00 88 ASN A O 1
ATOM 731 N N . ILE A 1 89 ? 16.519 2.601 -13.884 1.00 85.50 89 ILE A N 1
ATOM 732 C CA . ILE A 1 89 ? 15.768 3.571 -14.693 1.00 85.50 89 ILE A CA 1
ATOM 733 C C . ILE A 1 89 ? 15.113 4.605 -13.782 1.00 85.50 89 ILE A C 1
ATOM 735 O O . ILE A 1 89 ? 15.237 5.802 -14.043 1.00 85.50 89 ILE A O 1
ATOM 739 N N . PHE A 1 90 ? 14.472 4.171 -12.699 1.00 81.81 90 PHE A N 1
ATOM 740 C CA . PHE A 1 90 ? 13.724 5.055 -11.806 1.00 81.81 90 PHE A CA 1
ATOM 741 C C . PHE A 1 90 ? 14.475 5.452 -10.525 1.00 81.81 90 PHE A C 1
ATOM 743 O O . PHE A 1 90 ? 13.882 6.112 -9.685 1.00 81.81 90 PHE A O 1
ATOM 750 N N . GLU A 1 91 ? 15.779 5.150 -10.428 1.00 73.31 91 GLU A N 1
ATOM 751 C CA . GLU A 1 91 ? 16.622 5.368 -9.239 1.00 73.31 91 GLU A CA 1
ATOM 752 C C . GLU A 1 91 ? 16.397 6.723 -8.538 1.00 73.31 91 GLU A C 1
ATOM 754 O O . GLU A 1 91 ? 16.308 7.791 -9.162 1.00 73.31 91 GLU A O 1
ATOM 759 N N . VAL A 1 92 ? 16.362 6.647 -7.206 1.00 51.03 92 VAL A N 1
ATOM 760 C CA . VAL A 1 92 ? 16.083 7.734 -6.264 1.00 51.03 92 VAL A CA 1
ATOM 761 C C . VAL A 1 92 ? 17.029 8.918 -6.497 1.00 51.03 92 VAL A C 1
ATOM 763 O O . VAL A 1 92 ? 18.248 8.780 -6.430 1.00 51.03 92 VAL A O 1
ATOM 766 N N . GLY A 1 93 ? 16.472 10.112 -6.730 1.00 51.38 93 GLY A N 1
ATOM 767 C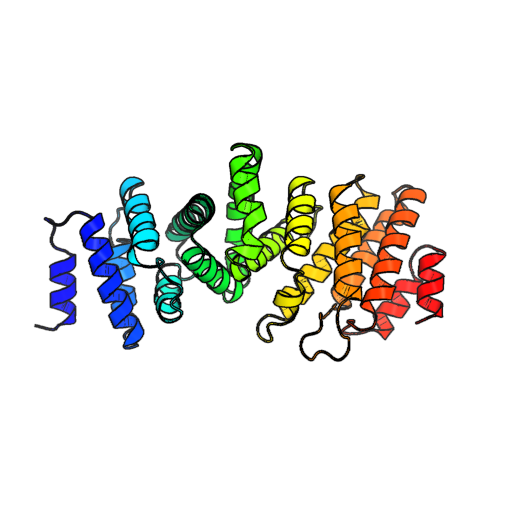 CA . GLY A 1 93 ? 17.235 11.372 -6.716 1.00 51.38 93 GLY A CA 1
ATOM 768 C C . GLY A 1 93 ? 17.095 12.266 -7.950 1.00 51.38 93 GLY A C 1
ATOM 769 O O . GLY A 1 93 ? 17.514 13.422 -7.903 1.00 51.38 93 GLY A O 1
ATOM 770 N N . LYS A 1 94 ? 16.457 11.807 -9.038 1.00 61.66 94 LYS A N 1
ATOM 771 C CA . LYS A 1 94 ? 16.167 12.659 -10.210 1.00 61.66 94 LYS A CA 1
ATOM 772 C C . LYS A 1 94 ? 14.677 12.981 -10.321 1.00 61.66 94 LYS A C 1
ATOM 774 O O . LYS A 1 94 ? 13.902 12.222 -10.897 1.00 61.66 94 LYS A O 1
ATOM 779 N N . ASN A 1 95 ? 14.284 14.168 -9.846 1.00 62.84 95 ASN A N 1
ATOM 780 C CA . ASN A 1 95 ? 12.906 14.691 -9.925 1.00 62.84 95 ASN A CA 1
ATOM 781 C C . ASN A 1 95 ? 12.285 14.623 -11.339 1.00 62.84 95 ASN A C 1
ATOM 783 O O . ASN A 1 95 ? 11.065 14.560 -11.466 1.00 62.84 95 ASN A O 1
ATOM 787 N N . SER A 1 96 ? 13.100 14.621 -12.401 1.00 67.75 96 SER A N 1
ATOM 788 C CA . SER A 1 96 ? 12.643 14.513 -13.794 1.00 67.75 96 SER A CA 1
ATOM 789 C C . SER A 1 96 ? 11.997 13.165 -14.129 1.00 67.75 96 SER A C 1
ATOM 791 O O . SER A 1 96 ? 11.086 13.124 -14.952 1.00 67.75 96 SER A O 1
ATOM 793 N N . ARG A 1 97 ? 12.416 12.068 -13.488 1.00 81.31 97 ARG A N 1
ATOM 794 C CA . ARG A 1 97 ? 11.950 10.709 -13.824 1.00 81.31 97 ARG A CA 1
ATOM 795 C C . ARG A 1 97 ? 10.649 10.328 -13.115 1.00 81.31 97 ARG A C 1
ATOM 797 O O . ARG A 1 97 ? 9.909 9.478 -13.602 1.00 81.31 97 ARG A O 1
ATOM 804 N N . LYS A 1 98 ? 10.318 11.031 -12.027 1.00 78.25 98 LYS A N 1
ATOM 805 C CA . LYS A 1 98 ? 9.085 10.857 -11.242 1.00 78.25 98 LYS A CA 1
ATOM 806 C C . LYS A 1 98 ? 7.819 10.933 -12.101 1.00 78.25 98 LYS A C 1
ATOM 808 O O . LYS A 1 98 ? 6.943 10.082 -11.992 1.00 78.25 98 LYS A O 1
ATOM 813 N N . PHE A 1 99 ? 7.711 11.940 -12.967 1.00 79.31 99 PHE A N 1
ATOM 814 C CA . PHE A 1 99 ? 6.521 12.112 -13.807 1.00 79.31 99 PHE A CA 1
ATOM 815 C C . PHE A 1 99 ? 6.401 11.033 -14.884 1.00 79.31 99 PHE A C 1
ATOM 817 O O . PHE A 1 99 ? 5.290 10.638 -15.230 1.00 79.31 99 PHE A O 1
ATOM 824 N N . ILE A 1 100 ? 7.533 10.532 -15.383 1.00 85.38 100 ILE A N 1
ATOM 825 C CA . ILE A 1 100 ? 7.563 9.420 -16.335 1.00 85.38 100 ILE A CA 1
ATOM 826 C C . ILE A 1 100 ? 7.097 8.138 -15.640 1.00 85.38 100 ILE A C 1
ATOM 828 O O . ILE A 1 100 ? 6.259 7.439 -16.199 1.00 85.38 100 ILE A O 1
ATOM 832 N N . LEU A 1 101 ? 7.542 7.880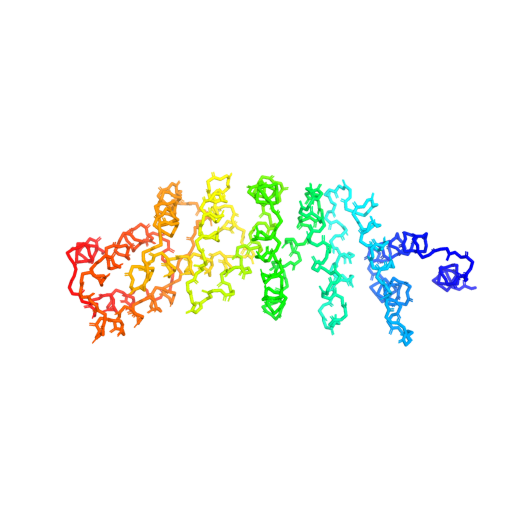 -14.403 1.00 85.44 101 LEU A N 1
ATOM 833 C CA . LEU A 1 101 ? 7.050 6.759 -13.595 1.00 85.44 101 LEU A CA 1
ATOM 834 C C . LEU A 1 101 ? 5.535 6.846 -13.376 1.00 85.44 101 LEU A C 1
ATOM 836 O O . LEU A 1 101 ? 4.829 5.871 -13.600 1.00 85.44 101 LEU A O 1
ATOM 840 N N . ILE A 1 102 ? 5.007 8.017 -13.008 1.00 82.31 102 ILE A N 1
ATOM 841 C CA . ILE A 1 102 ? 3.559 8.183 -12.810 1.00 82.31 102 ILE A CA 1
ATOM 842 C C . ILE A 1 102 ? 2.782 7.885 -14.102 1.00 82.31 102 ILE A C 1
ATOM 844 O O . ILE A 1 102 ? 1.806 7.138 -14.072 1.00 82.31 102 ILE A O 1
ATOM 848 N N . LYS A 1 103 ? 3.226 8.413 -15.250 1.00 85.69 103 LYS A N 1
ATOM 849 C CA . LYS A 1 103 ? 2.602 8.113 -16.551 1.00 85.69 103 LYS A CA 1
ATOM 850 C C . LYS A 1 103 ? 2.697 6.628 -16.895 1.00 85.69 103 LYS A C 1
ATOM 852 O O . LYS A 1 103 ? 1.720 6.055 -17.366 1.00 85.69 103 LYS A O 1
ATOM 857 N N . PHE A 1 104 ? 3.849 6.009 -16.638 1.00 89.12 104 PHE A N 1
ATOM 858 C CA . PHE A 1 104 ? 4.058 4.577 -16.823 1.00 89.12 104 PHE A CA 1
ATOM 859 C C . PHE A 1 104 ? 3.051 3.765 -16.001 1.00 89.12 104 PHE A C 1
ATOM 861 O O . PHE A 1 104 ? 2.418 2.868 -16.549 1.00 89.12 104 PHE A O 1
ATOM 868 N N . ILE A 1 105 ? 2.824 4.123 -14.734 1.00 88.31 105 ILE A N 1
ATOM 869 C CA . ILE A 1 105 ? 1.836 3.474 -13.859 1.00 88.31 105 ILE A CA 1
ATOM 870 C C . ILE A 1 105 ? 0.421 3.625 -14.419 1.00 88.31 105 ILE A C 1
ATOM 872 O O . ILE A 1 105 ? -0.271 2.627 -14.599 1.00 88.31 105 ILE A O 1
ATOM 876 N N . ILE A 1 106 ? -0.000 4.852 -14.741 1.00 86.19 106 ILE A N 1
ATOM 877 C CA . ILE A 1 106 ? -1.352 5.124 -15.256 1.00 86.19 106 ILE A CA 1
ATOM 878 C C . ILE A 1 106 ? -1.609 4.335 -16.545 1.00 86.19 106 ILE A C 1
ATOM 880 O O . ILE A 1 106 ? -2.639 3.674 -16.673 1.00 86.19 106 ILE A O 1
ATOM 884 N N . ILE A 1 107 ? -0.655 4.346 -17.481 1.00 89.00 107 ILE A N 1
ATOM 885 C CA . ILE A 1 107 ? -0.774 3.604 -18.741 1.00 89.00 107 ILE A CA 1
ATOM 886 C C . ILE A 1 107 ? -0.755 2.089 -18.481 1.00 89.00 107 ILE A C 1
ATOM 888 O O . ILE A 1 107 ? -1.532 1.365 -19.099 1.00 89.00 107 ILE A O 1
ATOM 892 N N . SER A 1 108 ? 0.052 1.601 -17.534 1.00 90.81 108 SER A N 1
ATOM 893 C CA . SER A 1 108 ? 0.074 0.180 -17.149 1.00 90.81 108 SER A CA 1
ATOM 894 C C . SER A 1 108 ? -1.273 -0.286 -16.592 1.00 90.81 108 SER A C 1
ATOM 896 O O . SER A 1 108 ? -1.750 -1.352 -16.977 1.00 90.81 108 SER A O 1
ATOM 898 N N . ILE A 1 109 ? -1.926 0.524 -15.748 1.00 89.38 109 ILE A N 1
ATOM 899 C CA . ILE A 1 109 ? -3.285 0.261 -15.244 1.00 89.38 109 ILE A CA 1
ATOM 900 C C . ILE A 1 109 ? -4.286 0.278 -16.404 1.00 89.38 109 ILE A C 1
ATOM 902 O O . ILE A 1 109 ? -5.104 -0.635 -16.543 1.00 89.38 109 ILE A O 1
ATOM 906 N N . ALA A 1 110 ? -4.211 1.294 -17.269 1.00 88.25 110 ALA A N 1
ATOM 907 C CA . ALA A 1 110 ? -5.121 1.451 -18.398 1.00 88.25 110 ALA A CA 1
ATOM 908 C C . ALA A 1 110 ? -5.034 0.280 -19.391 1.00 88.25 110 ALA A C 1
ATOM 910 O O . ALA A 1 110 ? -6.066 -0.127 -19.933 1.00 88.25 110 ALA A O 1
ATOM 911 N N . LEU A 1 111 ? -3.835 -0.264 -19.606 1.00 90.31 111 LEU A N 1
ATOM 912 C CA . LEU A 1 111 ? -3.575 -1.413 -20.475 1.00 90.31 111 LEU A CA 1
ATOM 913 C C . LEU A 1 111 ? -3.678 -2.765 -19.757 1.00 90.31 111 LEU A C 1
ATOM 915 O O . LEU A 1 111 ? -3.534 -3.791 -20.413 1.00 90.31 111 LEU A O 1
ATOM 919 N N . GLN A 1 112 ? -3.921 -2.777 -18.441 1.00 91.88 112 GLN A N 1
ATOM 920 C CA . GLN A 1 112 ? -3.927 -3.990 -17.616 1.00 91.88 112 GLN A CA 1
ATOM 921 C C . GLN A 1 112 ? -2.632 -4.816 -17.777 1.00 91.88 112 GLN A C 1
ATOM 923 O O . GLN A 1 112 ? -2.659 -6.040 -17.887 1.00 91.88 112 GLN A O 1
ATOM 928 N N . ASN A 1 113 ? -1.473 -4.147 -17.796 1.00 92.38 113 ASN A N 1
ATOM 929 C CA . ASN A 1 113 ? -0.173 -4.809 -17.917 1.00 92.38 113 ASN A CA 1
ATOM 930 C C . ASN A 1 113 ? 0.318 -5.295 -16.539 1.00 92.38 113 ASN A C 1
ATOM 932 O O . ASN A 1 113 ? 0.973 -4.557 -15.804 1.00 92.38 113 ASN A O 1
ATOM 936 N N . GLY A 1 114 ? -0.001 -6.547 -16.197 1.00 91.12 114 GLY A N 1
ATOM 937 C CA . GLY A 1 114 ? 0.391 -7.185 -14.933 1.00 91.12 114 GLY A CA 1
ATOM 938 C C . GLY A 1 114 ? 1.904 -7.189 -14.662 1.00 91.12 114 GLY A C 1
ATOM 939 O O . GLY A 1 114 ? 2.300 -6.720 -13.597 1.00 91.12 114 GLY A O 1
ATOM 940 N N . PRO A 1 115 ? 2.766 -7.637 -15.599 1.00 91.19 115 PRO A N 1
ATOM 941 C CA . PRO A 1 115 ? 4.218 -7.628 -15.402 1.00 91.19 115 PRO A CA 1
ATOM 942 C C . PRO A 1 115 ? 4.804 -6.247 -15.083 1.00 91.19 115 PRO A C 1
ATOM 944 O O . PRO A 1 115 ? 5.626 -6.112 -14.177 1.00 91.19 115 PRO A O 1
ATOM 947 N N . ALA A 1 116 ? 4.359 -5.206 -15.792 1.00 91.56 116 ALA A N 1
ATOM 948 C CA . ALA A 1 116 ? 4.784 -3.833 -15.534 1.00 91.56 116 ALA A CA 1
ATOM 949 C C . ALA A 1 116 ? 4.347 -3.360 -14.141 1.00 91.56 116 ALA A C 1
ATOM 951 O O . ALA A 1 116 ? 5.132 -2.748 -13.415 1.00 91.56 116 ALA A O 1
ATOM 952 N N . LEU A 1 117 ? 3.107 -3.670 -13.753 1.00 90.88 117 LEU A N 1
ATOM 953 C CA . LEU A 1 117 ? 2.581 -3.331 -12.434 1.00 90.88 117 LEU A CA 1
ATOM 954 C C . LEU A 1 117 ? 3.314 -4.090 -11.324 1.00 90.88 117 LEU A C 1
ATOM 956 O O . LEU A 1 117 ? 3.680 -3.465 -10.337 1.00 90.88 117 LEU A O 1
ATOM 960 N N . ASN A 1 118 ? 3.629 -5.378 -11.494 1.00 87.94 118 ASN A N 1
ATOM 961 C CA . ASN A 1 118 ? 4.427 -6.135 -10.523 1.00 87.94 118 ASN A CA 1
ATOM 962 C C . ASN A 1 118 ? 5.798 -5.487 -10.301 1.00 87.94 118 ASN A C 1
ATOM 964 O O . ASN A 1 118 ? 6.189 -5.289 -9.153 1.00 87.94 118 ASN A O 1
ATOM 968 N N . ALA A 1 119 ? 6.479 -5.075 -11.376 1.00 87.25 119 ALA A N 1
ATOM 969 C CA . ALA A 1 119 ? 7.762 -4.384 -11.272 1.00 87.25 119 ALA A CA 1
ATOM 970 C C . ALA A 1 119 ? 7.659 -3.058 -10.506 1.00 87.25 119 ALA A C 1
ATOM 972 O O . ALA A 1 119 ? 8.488 -2.778 -9.639 1.00 87.25 119 ALA A O 1
ATOM 973 N N . VAL A 1 120 ? 6.608 -2.274 -10.771 1.00 86.56 120 VAL A N 1
ATOM 974 C CA . VAL A 1 120 ? 6.299 -1.064 -9.995 1.00 86.56 120 VAL A CA 1
ATOM 975 C C . VAL A 1 120 ? 6.016 -1.414 -8.535 1.00 86.56 120 VAL A C 1
ATOM 977 O O . VAL A 1 120 ? 6.497 -0.726 -7.642 1.00 86.56 120 VAL A O 1
ATOM 980 N N . GLY A 1 121 ? 5.227 -2.458 -8.281 1.00 84.00 121 GLY A N 1
ATOM 981 C CA . GLY A 1 121 ? 4.852 -2.898 -6.943 1.00 84.00 121 GLY A CA 1
ATOM 982 C C . GLY A 1 121 ? 6.078 -3.217 -6.097 1.00 84.00 121 GLY A C 1
ATOM 983 O O . GLY A 1 121 ? 6.243 -2.634 -5.028 1.00 84.00 121 GLY A O 1
ATOM 984 N N . THR A 1 122 ? 6.973 -4.059 -6.623 1.00 82.19 122 THR A N 1
ATOM 985 C CA . THR A 1 122 ? 8.259 -4.386 -5.993 1.00 82.19 122 THR A CA 1
ATOM 986 C C . THR A 1 122 ? 9.109 -3.141 -5.773 1.00 82.19 122 THR A C 1
ATOM 988 O O . THR A 1 122 ? 9.568 -2.911 -4.660 1.00 82.19 122 THR A O 1
ATOM 991 N N . TYR A 1 123 ? 9.250 -2.292 -6.796 1.00 82.06 123 TYR A N 1
ATOM 992 C CA . TYR A 1 123 ? 9.993 -1.038 -6.682 1.00 82.06 123 TYR A CA 1
ATOM 993 C C . TYR A 1 123 ? 9.477 -0.157 -5.539 1.00 82.06 123 TYR A C 1
ATOM 995 O O . TYR A 1 123 ? 10.251 0.273 -4.694 1.00 82.06 123 TYR A O 1
ATOM 1003 N N . LEU A 1 124 ? 8.163 0.050 -5.450 1.00 80.12 124 LEU A N 1
ATOM 1004 C CA . LEU A 1 124 ?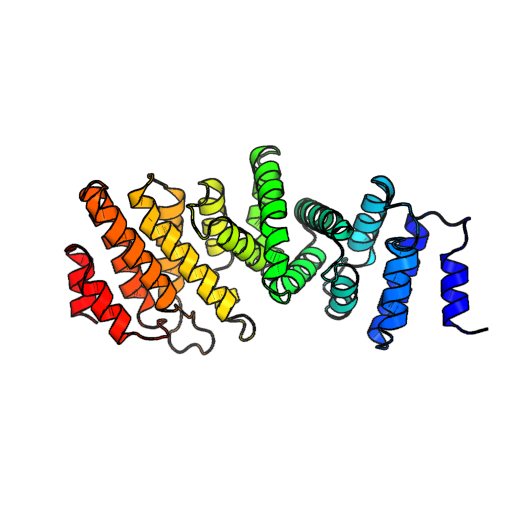 7.562 0.888 -4.413 1.00 80.12 124 LEU A CA 1
ATOM 1005 C C . LEU A 1 124 ? 7.632 0.279 -3.000 1.00 80.12 124 LEU A C 1
ATOM 1007 O O . LEU A 1 124 ? 7.574 1.036 -2.035 1.00 80.12 124 LEU A O 1
ATOM 1011 N N . LEU A 1 125 ? 7.717 -1.051 -2.865 1.00 76.94 125 LEU A N 1
ATOM 1012 C CA . LEU A 1 125 ? 7.841 -1.731 -1.565 1.00 76.94 125 LEU A CA 1
ATOM 1013 C C . LEU A 1 125 ? 9.282 -1.765 -1.046 1.00 76.94 125 LEU A C 1
ATOM 1015 O O . LEU A 1 125 ? 9.487 -1.684 0.165 1.00 76.94 125 LEU A O 1
ATOM 1019 N N . ASP A 1 126 ? 10.259 -1.896 -1.944 1.00 73.75 126 ASP A N 1
ATOM 1020 C CA . ASP A 1 126 ? 11.687 -1.961 -1.600 1.00 73.75 126 ASP A CA 1
ATOM 1021 C C . ASP A 1 126 ? 12.319 -0.575 -1.430 1.00 73.75 126 ASP A C 1
ATOM 1023 O O . ASP A 1 126 ? 13.368 -0.419 -0.798 1.00 73.75 126 ASP A O 1
ATOM 1027 N N . SER A 1 127 ? 11.694 0.454 -1.992 1.00 65.44 127 SER A N 1
ATOM 1028 C CA . SER A 1 127 ? 12.157 1.824 -1.857 1.00 65.44 127 SER A CA 1
ATOM 1029 C C . SER A 1 127 ? 11.911 2.403 -0.464 1.00 65.44 127 SER A C 1
ATOM 1031 O O . SER A 1 127 ? 10.865 2.223 0.155 1.00 65.44 127 SER A O 1
ATOM 1033 N N . SER A 1 128 ? 12.877 3.185 0.030 1.00 56.41 128 SER A N 1
ATOM 1034 C CA . SER A 1 128 ? 12.746 3.878 1.318 1.00 56.41 128 SER A CA 1
ATOM 1035 C C . SER A 1 128 ? 11.554 4.849 1.341 1.00 56.41 128 SER A C 1
ATOM 1037 O O . SER A 1 128 ? 11.201 5.443 0.318 1.00 56.41 128 SER A O 1
ATOM 1039 N N . LEU A 1 129 ? 11.010 5.108 2.538 1.00 49.56 129 LEU A N 1
ATOM 1040 C CA . LEU A 1 129 ? 9.870 6.004 2.807 1.00 49.56 129 LEU A CA 1
ATOM 1041 C C . LEU A 1 129 ? 9.972 7.415 2.164 1.00 49.56 129 LEU A C 1
ATOM 1043 O O . LEU A 1 129 ? 8.984 8.139 2.106 1.00 49.56 129 LEU A O 1
ATOM 1047 N N . GLN A 1 130 ? 11.133 7.855 1.662 1.00 48.59 130 GLN A N 1
ATOM 1048 C CA . GLN A 1 130 ? 11.257 9.126 0.932 1.00 48.59 130 GLN A CA 1
ATOM 1049 C C . GLN A 1 130 ? 10.556 9.122 -0.439 1.00 48.59 130 GLN A C 1
ATOM 1051 O O . GLN A 1 130 ? 10.087 10.173 -0.888 1.00 48.59 130 GLN A O 1
ATOM 1056 N N . GLU A 1 131 ? 10.393 7.959 -1.073 1.00 54.84 131 GLU A N 1
ATOM 1057 C CA . GLU A 1 131 ? 9.616 7.814 -2.311 1.00 54.84 131 GLU A CA 1
ATOM 1058 C C . GLU A 1 131 ? 8.104 7.893 -2.090 1.00 54.84 131 GLU A C 1
ATOM 1060 O O . GLU A 1 131 ? 7.349 8.130 -3.028 1.00 54.84 131 GLU A O 1
ATOM 1065 N N . ILE A 1 132 ? 7.642 7.858 -0.840 1.00 52.44 132 ILE A N 1
ATOM 1066 C CA . ILE A 1 132 ? 6.243 8.126 -0.483 1.00 52.44 132 ILE A CA 1
ATOM 1067 C C . ILE A 1 132 ? 5.865 9.592 -0.788 1.00 52.44 132 ILE A C 1
ATOM 1069 O O . ILE A 1 132 ? 4.699 9.932 -0.937 1.00 52.44 132 ILE A O 1
ATOM 1073 N N . ARG A 1 133 ? 6.818 10.499 -1.053 1.00 51.69 133 ARG A N 1
ATOM 1074 C CA . ARG A 1 133 ? 6.494 11.810 -1.667 1.00 51.69 133 ARG A CA 1
ATOM 1075 C C . ARG A 1 133 ? 6.050 11.700 -3.134 1.00 51.69 133 ARG A C 1
ATOM 1077 O O . ARG A 1 133 ? 5.437 12.627 -3.665 1.00 51.69 133 ARG A O 1
ATOM 1084 N N . ILE A 1 134 ? 6.346 10.594 -3.818 1.00 56.09 134 ILE A N 1
ATOM 1085 C CA . ILE A 1 134 ? 5.717 10.221 -5.093 1.00 56.09 134 ILE A CA 1
ATOM 1086 C C . ILE A 1 134 ? 4.269 9.789 -4.862 1.00 56.09 134 ILE A C 1
ATOM 1088 O O . ILE A 1 134 ? 3.420 10.131 -5.681 1.00 56.09 134 ILE A O 1
ATOM 1092 N N . ALA A 1 135 ? 3.967 9.185 -3.707 1.00 55.91 135 ALA A N 1
ATOM 1093 C CA . ALA A 1 135 ? 2.624 8.771 -3.309 1.00 55.91 135 ALA A CA 1
ATOM 1094 C C . ALA A 1 135 ? 1.610 9.922 -3.322 1.00 55.91 135 ALA A C 1
ATOM 1096 O O . ALA A 1 135 ? 0.512 9.731 -3.822 1.00 55.91 135 ALA A O 1
ATOM 1097 N N . ALA A 1 136 ? 1.965 11.129 -2.863 1.00 62.25 136 ALA A N 1
ATOM 1098 C CA . ALA A 1 136 ? 1.024 12.257 -2.852 1.00 62.25 136 ALA A CA 1
ATOM 1099 C C . ALA A 1 136 ? 0.637 12.741 -4.266 1.00 62.25 136 ALA A C 1
ATOM 1101 O O . ALA A 1 136 ? -0.536 13.011 -4.530 1.00 62.25 136 ALA A O 1
ATOM 1102 N N . ASP A 1 137 ? 1.604 12.830 -5.187 1.00 68.19 137 ASP A N 1
ATOM 1103 C CA . ASP A 1 137 ? 1.346 13.251 -6.573 1.00 68.19 137 ASP A CA 1
ATOM 1104 C C . ASP A 1 137 ? 0.672 12.139 -7.382 1.00 68.19 137 ASP A C 1
ATOM 1106 O O . ASP A 1 137 ? -0.248 12.407 -8.154 1.00 68.19 137 ASP A O 1
ATOM 1110 N N . LEU A 1 138 ? 1.081 10.885 -7.167 1.00 69.44 138 LEU A N 1
ATOM 1111 C CA . LEU A 1 138 ? 0.442 9.717 -7.763 1.00 69.44 138 LEU A CA 1
ATOM 1112 C C . LEU A 1 138 ? -0.996 9.563 -7.260 1.00 69.44 138 LEU A C 1
ATOM 1114 O O . LEU A 1 138 ? -1.888 9.363 -8.072 1.00 69.44 138 LEU A O 1
ATOM 1118 N N . ASN A 1 139 ? -1.249 9.726 -5.959 1.00 71.12 139 ASN A N 1
ATOM 1119 C CA . ASN A 1 139 ? -2.592 9.644 -5.389 1.00 71.12 139 ASN A CA 1
ATOM 1120 C C . ASN A 1 139 ? -3.505 10.742 -5.947 1.00 71.12 139 ASN A C 1
ATOM 1122 O O . ASN A 1 139 ? -4.608 10.449 -6.391 1.00 71.12 139 ASN A O 1
ATOM 1126 N N . ARG A 1 140 ? -3.038 11.998 -6.015 1.00 72.81 140 ARG A N 1
ATOM 1127 C CA . ARG A 1 140 ? -3.808 13.089 -6.641 1.00 72.81 140 ARG A CA 1
ATOM 1128 C C . ARG A 1 140 ? -4.168 12.776 -8.089 1.00 72.81 140 ARG A C 1
ATOM 1130 O O . ARG A 1 140 ? -5.305 12.990 -8.490 1.00 72.81 140 ARG A O 1
ATOM 1137 N N . LEU A 1 141 ? -3.211 12.274 -8.865 1.00 69.38 141 LEU A N 1
ATOM 1138 C CA . LEU A 1 141 ? -3.437 11.953 -10.271 1.00 69.38 141 LEU A CA 1
ATOM 1139 C C . LEU A 1 141 ? -4.350 10.737 -10.439 1.00 69.38 141 LEU A C 1
ATOM 1141 O O . LEU A 1 141 ? -5.262 10.800 -11.250 1.00 69.38 141 LEU A O 1
ATOM 1145 N N . LEU A 1 142 ? -4.186 9.683 -9.638 1.00 70.81 142 LEU A N 1
ATOM 1146 C CA . LEU A 1 142 ? -5.074 8.519 -9.661 1.00 70.81 142 LEU A CA 1
ATOM 1147 C C . LEU A 1 142 ? -6.495 8.885 -9.234 1.00 70.81 142 LEU A C 1
ATOM 1149 O O . LEU A 1 142 ? -7.434 8.490 -9.909 1.00 70.81 142 LEU A O 1
ATOM 1153 N N . ILE A 1 143 ? -6.674 9.673 -8.169 1.00 69.81 143 ILE A N 1
ATOM 1154 C CA . ILE A 1 143 ? -7.998 10.148 -7.742 1.00 69.81 143 ILE A CA 1
ATOM 1155 C C . ILE A 1 143 ? -8.629 11.012 -8.830 1.00 69.81 143 ILE A C 1
ATOM 1157 O O . ILE A 1 143 ? -9.807 10.828 -9.128 1.00 69.81 143 ILE A O 1
ATOM 1161 N N . ASN A 1 144 ? -7.871 11.923 -9.444 1.00 69.12 144 ASN A N 1
ATOM 1162 C CA . ASN A 1 144 ? -8.376 12.719 -10.558 1.00 69.12 144 ASN A CA 1
ATOM 1163 C C . ASN A 1 144 ? -8.797 11.812 -11.720 1.00 69.12 144 ASN A C 1
ATOM 1165 O O . ASN A 1 144 ? -9.908 11.953 -12.206 1.00 69.12 144 ASN A O 1
ATOM 1169 N N . GLU A 1 145 ? -7.985 10.830 -12.109 1.00 65.31 145 GLU A N 1
ATOM 1170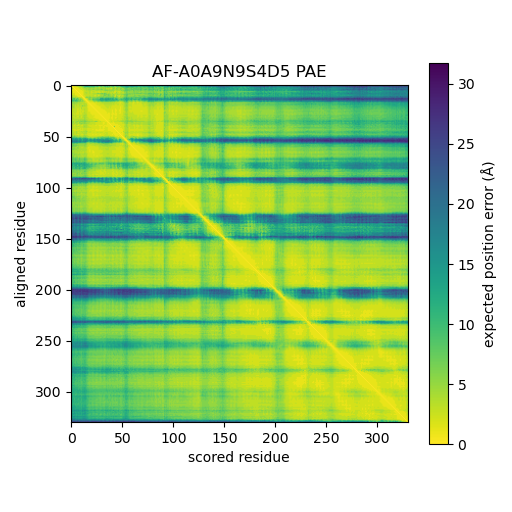 C CA . GLU A 1 145 ? -8.340 9.874 -13.165 1.00 65.31 145 GLU A CA 1
ATOM 1171 C C . GLU A 1 145 ? -9.587 9.042 -12.811 1.00 65.31 145 GLU A C 1
ATOM 1173 O O . GLU A 1 145 ? -10.486 8.901 -13.637 1.00 65.31 145 GLU A O 1
ATOM 1178 N N . ILE A 1 146 ? -9.703 8.564 -11.567 1.00 63.09 146 ILE A N 1
ATOM 1179 C CA . ILE A 1 146 ? -10.880 7.835 -11.066 1.00 63.09 146 ILE A CA 1
ATOM 1180 C C . ILE A 1 146 ? -12.138 8.706 -11.109 1.00 63.09 146 ILE A C 1
ATOM 1182 O O . ILE A 1 146 ? -13.207 8.238 -11.494 1.00 63.09 146 ILE A O 1
ATOM 1186 N N . THR A 1 147 ? -12.016 9.964 -10.689 1.00 60.78 147 THR A N 1
ATOM 1187 C CA . THR A 1 147 ? -13.153 10.877 -10.525 1.00 60.78 147 THR A CA 1
ATOM 1188 C C . THR A 1 147 ? -13.598 11.468 -11.866 1.00 60.78 147 THR A C 1
ATOM 1190 O O . THR A 1 147 ? -14.779 11.752 -12.043 1.00 60.78 147 THR A O 1
ATOM 1193 N N . TYR A 1 148 ? -12.673 11.644 -12.818 1.00 57.06 148 TYR A N 1
ATOM 1194 C CA . TYR A 1 148 ? -12.927 12.316 -14.098 1.00 57.06 148 TYR A CA 1
ATOM 1195 C C . TYR A 1 148 ? -13.187 11.348 -15.266 1.00 57.06 148 TYR A C 1
ATOM 1197 O O . TYR A 1 148 ? -13.984 11.667 -16.147 1.00 57.06 148 TYR A O 1
ATOM 1205 N N . TYR A 1 149 ? -12.558 10.164 -15.298 1.00 50.03 149 TYR A N 1
ATOM 1206 C CA . TYR A 1 149 ? -12.588 9.272 -16.465 1.00 50.03 149 TYR A CA 1
ATOM 1207 C C . TYR A 1 149 ? -13.375 7.973 -16.236 1.00 50.03 149 TYR A C 1
ATOM 1209 O O . TYR A 1 149 ? -12.803 6.892 -16.243 1.00 50.03 149 TYR A O 1
ATOM 1217 N N . SER A 1 150 ? -14.711 8.052 -16.215 1.00 56.69 150 SER A N 1
ATOM 1218 C CA . SER A 1 150 ? -15.673 6.962 -16.519 1.00 56.69 150 SER A CA 1
ATOM 1219 C C . SER A 1 150 ? -15.655 5.669 -15.663 1.00 56.69 150 SER A C 1
ATOM 1221 O O . SER A 1 150 ? -14.639 5.231 -15.129 1.00 56.69 150 SER A O 1
ATOM 1223 N N . ASN A 1 151 ? -16.790 4.954 -15.636 1.00 63.59 151 ASN A N 1
ATOM 1224 C CA . ASN A 1 151 ? -16.945 3.642 -14.975 1.00 63.59 151 ASN A CA 1
ATOM 1225 C C . ASN A 1 151 ? -15.889 2.593 -15.391 1.00 63.59 151 ASN A C 1
ATOM 1227 O O . ASN A 1 151 ? -15.595 1.670 -14.632 1.00 63.59 151 ASN A O 1
ATOM 1231 N N . ASN A 1 152 ? -15.303 2.730 -16.585 1.00 74.38 152 ASN A N 1
ATOM 1232 C CA . ASN A 1 152 ? -14.310 1.797 -17.115 1.00 74.38 152 ASN A CA 1
ATOM 1233 C C . ASN A 1 152 ? -12.963 1.881 -16.371 1.00 74.38 152 ASN A C 1
ATOM 1235 O O . ASN A 1 152 ? -12.327 0.859 -16.124 1.00 74.38 152 ASN A O 1
ATOM 1239 N N . SER A 1 153 ? -12.531 3.077 -15.957 1.00 76.56 153 SER A N 1
ATOM 1240 C CA . SER A 1 153 ? -11.268 3.238 -15.217 1.00 76.56 153 SER A CA 1
ATOM 1241 C C . SER A 1 153 ? -11.373 2.671 -13.806 1.00 76.56 153 SER A C 1
ATOM 1243 O O . SER A 1 153 ? -10.452 2.008 -13.332 1.00 76.56 153 SER A O 1
ATOM 1245 N N . LEU A 1 154 ? -12.528 2.851 -13.161 1.00 80.94 154 LEU A N 1
ATOM 1246 C CA . LEU A 1 154 ? -12.792 2.252 -11.859 1.00 80.94 154 LEU A CA 1
ATOM 1247 C C . LEU A 1 154 ? -12.814 0.717 -11.939 1.00 80.94 154 LEU A C 1
ATOM 1249 O O . LEU A 1 154 ? -12.221 0.061 -11.089 1.00 80.94 154 LEU A O 1
ATOM 1253 N N . ALA A 1 155 ? -13.423 0.135 -12.978 1.00 84.50 155 ALA A N 1
ATOM 1254 C CA . ALA A 1 155 ? -13.408 -1.316 -13.190 1.00 84.50 155 ALA A CA 1
ATOM 1255 C C . ALA A 1 155 ? -11.979 -1.874 -13.340 1.00 84.50 155 ALA A C 1
ATOM 1257 O O . ALA A 1 155 ? -11.643 -2.886 -12.730 1.00 84.50 155 ALA A O 1
ATOM 1258 N N . LYS A 1 156 ? -11.115 -1.172 -14.085 1.00 87.56 156 LYS A N 1
ATOM 1259 C CA . LYS A 1 156 ? -9.690 -1.518 -14.251 1.00 87.56 156 LYS A CA 1
ATOM 1260 C C . LYS A 1 156 ? -8.875 -1.421 -12.964 1.00 87.56 156 LYS A C 1
ATOM 1262 O O . LYS A 1 156 ? -7.866 -2.106 -12.826 1.00 87.56 156 LYS A O 1
ATOM 1267 N N . LEU A 1 157 ? -9.270 -0.543 -12.046 1.00 87.19 157 LEU A N 1
ATOM 1268 C CA . LEU A 1 157 ? -8.644 -0.455 -10.731 1.00 87.19 157 LEU A CA 1
ATOM 1269 C C . LEU A 1 157 ? -9.119 -1.583 -9.826 1.00 87.19 157 LEU A C 1
ATOM 1271 O O . LEU A 1 157 ? -8.299 -2.209 -9.167 1.00 87.19 157 LEU A O 1
ATOM 1275 N N . LYS A 1 158 ? -10.418 -1.889 -9.844 1.00 87.81 158 LYS A N 1
ATOM 1276 C CA . LYS A 1 158 ? -11.019 -2.989 -9.079 1.00 87.81 158 LYS A CA 1
ATOM 1277 C C . LYS A 1 158 ? -10.418 -4.356 -9.423 1.00 87.81 158 LYS A C 1
ATOM 1279 O O . LYS A 1 158 ? -10.332 -5.198 -8.541 1.00 87.81 158 LYS A O 1
ATOM 1284 N N . SER A 1 159 ? -9.937 -4.566 -10.652 1.00 89.94 159 SER A N 1
ATOM 1285 C CA . SER A 1 159 ? -9.255 -5.803 -11.073 1.00 89.94 159 SER A CA 1
ATOM 1286 C C . SER A 1 159 ? -7.785 -5.912 -10.642 1.00 89.94 159 SER A C 1
ATOM 1288 O O . SER A 1 159 ? -7.196 -6.988 -10.779 1.00 89.94 159 SER A O 1
ATOM 1290 N N . LEU A 1 160 ? -7.175 -4.844 -10.108 1.00 90.06 160 LEU A N 1
ATOM 1291 C CA . LEU A 1 160 ? -5.762 -4.838 -9.709 1.00 90.06 160 LEU A CA 1
ATOM 1292 C C . LEU A 1 160 ? -5.358 -5.955 -8.735 1.00 90.06 160 LEU A C 1
ATOM 1294 O O . LEU A 1 160 ? -4.295 -6.530 -8.964 1.00 90.06 160 LEU A O 1
ATOM 1298 N N . PRO A 1 161 ? -6.157 -6.328 -7.715 1.00 89.56 161 PRO A N 1
ATOM 1299 C CA . PRO A 1 161 ? -5.782 -7.398 -6.794 1.00 89.56 161 PRO A CA 1
ATOM 1300 C C . PRO A 1 161 ? -5.524 -8.728 -7.505 1.00 89.56 161 PRO A C 1
ATOM 1302 O O . PRO A 1 161 ? -4.642 -9.477 -7.105 1.00 89.56 161 PRO A O 1
ATOM 1305 N N . THR A 1 162 ? -6.272 -9.014 -8.572 1.00 88.81 162 THR A N 1
ATOM 1306 C CA . THR A 1 162 ? -6.100 -10.225 -9.384 1.00 88.81 162 THR A CA 1
ATOM 1307 C C . THR A 1 162 ? -4.970 -10.066 -10.401 1.00 88.81 162 THR A C 1
ATOM 1309 O O . THR A 1 162 ? -4.246 -11.020 -10.666 1.00 88.81 162 THR A O 1
ATOM 1312 N N . LEU A 1 163 ? -4.812 -8.869 -10.973 1.00 89.62 163 LEU A N 1
ATOM 1313 C CA . LEU A 1 163 ? -3.820 -8.595 -12.015 1.00 89.62 163 LEU A CA 1
ATOM 1314 C C . LEU A 1 163 ? -2.387 -8.473 -11.471 1.00 89.62 163 LEU A C 1
ATOM 1316 O O . LEU A 1 163 ? -1.446 -8.986 -12.072 1.00 89.62 163 LEU A O 1
ATOM 1320 N N . SER A 1 164 ? -2.216 -7.733 -10.377 1.00 88.38 164 SER A N 1
ATOM 1321 C CA . SER A 1 164 ? -0.935 -7.444 -9.736 1.00 88.38 164 SER A CA 1
ATOM 1322 C C . SER A 1 164 ? -1.151 -7.209 -8.233 1.00 88.38 164 SER A C 1
ATOM 1324 O O . SER A 1 164 ? -1.351 -6.069 -7.787 1.00 88.38 164 SER A O 1
ATOM 1326 N N . PRO A 1 165 ? -1.103 -8.281 -7.419 1.00 85.75 165 PRO A N 1
ATOM 1327 C CA . PRO A 1 165 ? -1.226 -8.171 -5.969 1.00 85.75 165 PRO A CA 1
ATOM 1328 C C . PRO A 1 165 ? -0.158 -7.247 -5.376 1.00 85.75 165 PRO A C 1
ATOM 1330 O O . PRO A 1 165 ? -0.470 -6.384 -4.565 1.00 85.75 165 PRO A O 1
ATOM 1333 N N . LEU A 1 166 ? 1.095 -7.361 -5.835 1.00 81.06 166 LEU A N 1
ATOM 1334 C CA . LEU A 1 166 ? 2.204 -6.540 -5.340 1.00 81.06 166 LEU A CA 1
ATOM 1335 C C . LEU A 1 166 ? 1.949 -5.046 -5.552 1.00 81.06 166 LEU A C 1
ATOM 1337 O O . LEU A 1 166 ? 2.100 -4.266 -4.617 1.00 81.06 166 LEU A O 1
ATOM 1341 N N . PHE A 1 167 ? 1.504 -4.644 -6.744 1.00 86.06 167 PHE A N 1
ATOM 1342 C CA . PHE A 1 167 ? 1.169 -3.245 -7.000 1.00 86.06 167 PHE A CA 1
ATOM 1343 C C . PHE A 1 167 ? -0.022 -2.768 -6.175 1.00 86.06 167 PHE A C 1
ATOM 1345 O O . PHE A 1 167 ? -0.003 -1.652 -5.659 1.00 86.06 167 PHE A O 1
ATOM 1352 N N . THR A 1 168 ? -1.046 -3.611 -6.028 1.00 88.12 168 THR A N 1
ATOM 1353 C CA . THR A 1 168 ? -2.226 -3.309 -5.204 1.00 88.12 168 THR A CA 1
ATOM 1354 C C . THR A 1 168 ? -1.813 -2.964 -3.773 1.00 88.12 168 THR A C 1
ATOM 1356 O O . THR A 1 168 ? -2.300 -1.992 -3.199 1.00 88.12 168 THR A O 1
ATOM 1359 N N . ASN A 1 169 ? -0.843 -3.696 -3.227 1.00 82.50 169 ASN A N 1
ATOM 1360 C CA . ASN A 1 169 ? -0.297 -3.467 -1.891 1.00 82.50 169 ASN A CA 1
ATOM 1361 C C . ASN A 1 169 ? 0.413 -2.115 -1.794 1.00 82.50 169 ASN A C 1
ATOM 1363 O O . ASN A 1 169 ? 0.151 -1.335 -0.877 1.00 82.50 169 ASN A O 1
ATOM 1367 N N . SER A 1 170 ? 1.278 -1.815 -2.764 1.00 84.00 170 SER A N 1
ATOM 1368 C CA . SER A 1 170 ? 1.979 -0.532 -2.842 1.00 84.00 170 SER A CA 1
ATOM 1369 C C . SER A 1 170 ? 1.000 0.631 -2.990 1.00 84.00 170 SER A C 1
ATOM 1371 O O . SER A 1 170 ? 1.185 1.685 -2.386 1.00 84.00 170 SER A O 1
ATOM 1373 N N . LEU A 1 171 ? -0.085 0.435 -3.741 1.00 85.62 171 LEU A N 1
ATOM 1374 C CA . LEU A 1 171 ? -1.149 1.421 -3.894 1.00 85.62 171 LEU A CA 1
ATOM 1375 C C . LEU A 1 171 ? -1.909 1.653 -2.579 1.00 85.62 171 LEU A C 1
ATOM 1377 O O . LEU A 1 171 ? -2.166 2.797 -2.208 1.00 85.62 171 LEU A O 1
ATOM 1381 N N . CYS A 1 172 ? -2.209 0.595 -1.825 1.00 87.00 172 CYS A N 1
ATOM 1382 C CA . CYS A 1 172 ? -2.765 0.726 -0.480 1.00 87.00 172 CYS A CA 1
ATOM 1383 C C . CYS A 1 172 ? -1.825 1.482 0.465 1.00 87.00 172 CYS A C 1
ATOM 1385 O O . CYS A 1 172 ? -2.303 2.298 1.250 1.00 87.00 172 CYS A O 1
ATOM 1387 N N . LEU A 1 173 ? -0.509 1.269 0.365 1.00 83.88 173 LEU A N 1
ATOM 1388 C CA . LEU A 1 173 ? 0.482 2.017 1.145 1.00 83.88 173 LEU A CA 1
ATOM 1389 C C . LEU A 1 173 ? 0.475 3.502 0.779 1.00 83.88 173 LEU A C 1
ATOM 1391 O O . LEU A 1 173 ? 0.464 4.356 1.662 1.00 83.88 173 LEU A O 1
ATOM 1395 N N . ILE A 1 174 ? 0.393 3.811 -0.515 1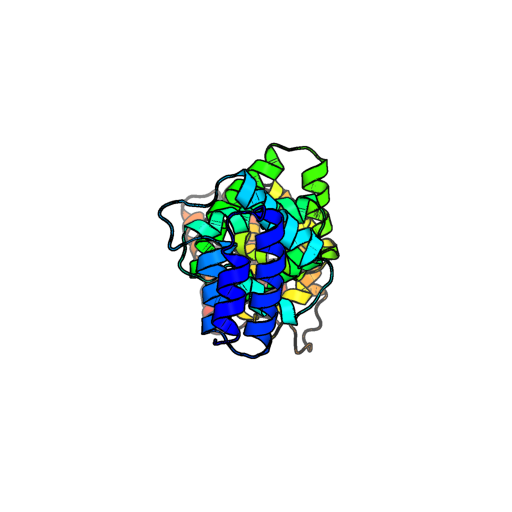.00 83.56 174 ILE A N 1
ATOM 1396 C CA . ILE A 1 174 ? 0.245 5.180 -1.018 1.00 83.56 174 ILE A CA 1
ATOM 1397 C C . ILE A 1 174 ? -1.003 5.855 -0.430 1.00 83.56 174 ILE A C 1
ATOM 1399 O O . ILE A 1 174 ? -0.931 7.007 0.015 1.00 83.56 174 ILE A O 1
ATOM 1403 N N . PHE A 1 175 ? -2.139 5.153 -0.390 1.00 86.44 175 PHE A N 1
ATOM 1404 C CA . PHE A 1 175 ? -3.359 5.669 0.232 1.00 86.44 175 PHE A CA 1
ATOM 1405 C C . PHE A 1 175 ? -3.195 5.847 1.744 1.00 86.44 175 PHE A C 1
ATOM 1407 O O . PHE A 1 175 ? -3.511 6.917 2.261 1.00 86.44 175 PHE A O 1
ATOM 1414 N N . ALA A 1 176 ? -2.665 4.840 2.441 1.00 86.56 176 ALA A N 1
ATOM 1415 C CA . ALA A 1 176 ? -2.443 4.877 3.884 1.00 86.56 176 ALA A CA 1
ATOM 1416 C C . ALA A 1 176 ? -1.581 6.075 4.296 1.00 86.56 176 ALA A C 1
ATOM 1418 O O . ALA A 1 176 ? -1.951 6.827 5.190 1.00 86.56 176 ALA A O 1
ATOM 1419 N N . GLU A 1 177 ? -0.488 6.318 3.581 1.00 84.19 177 GLU A N 1
ATOM 1420 C CA . GLU A 1 177 ? 0.395 7.456 3.828 1.00 84.19 177 GLU A CA 1
ATOM 1421 C C . GLU A 1 177 ? -0.253 8.799 3.503 1.00 84.19 177 GLU A C 1
ATOM 1423 O O . GLU A 1 177 ? -0.101 9.762 4.258 1.00 84.19 177 GLU A O 1
ATOM 1428 N N . THR A 1 178 ? -1.010 8.879 2.405 1.00 84.38 178 THR A N 1
ATOM 1429 C CA . THR A 1 178 ? -1.664 10.139 2.029 1.00 84.38 178 THR A CA 1
ATOM 1430 C C . THR A 1 178 ? -2.738 10.546 3.039 1.00 84.38 178 THR A C 1
ATOM 1432 O O . THR A 1 178 ? -2.884 11.732 3.331 1.00 84.38 178 THR A O 1
ATOM 1435 N N . TYR A 1 179 ? -3.463 9.575 3.599 1.00 86.00 179 TYR A N 1
ATOM 1436 C CA . TYR A 1 179 ? -4.523 9.804 4.585 1.00 86.00 179 TYR A CA 1
ATOM 1437 C C . TYR A 1 179 ? -4.115 9.347 5.991 1.00 86.00 179 TYR A C 1
ATOM 1439 O O . TYR A 1 179 ? -4.956 8.967 6.800 1.00 86.00 179 TYR A O 1
ATOM 1447 N N . LYS A 1 180 ? -2.823 9.389 6.330 1.00 85.12 180 LYS A N 1
ATOM 1448 C CA . LYS A 1 180 ? -2.359 8.945 7.655 1.00 85.12 180 LYS A CA 1
ATOM 1449 C C . LYS A 1 180 ? -2.909 9.798 8.800 1.00 85.12 180 LYS A C 1
ATOM 1451 O O . LYS A 1 180 ? -3.169 9.272 9.878 1.00 85.12 180 LYS A O 1
ATOM 1456 N N . ASP A 1 181 ? -3.136 11.088 8.536 1.00 84.94 181 ASP A N 1
ATOM 1457 C CA . ASP A 1 181 ? -3.603 12.084 9.509 1.00 84.94 181 ASP A CA 1
ATOM 1458 C C . ASP A 1 181 ? -5.077 12.476 9.301 1.00 84.94 181 ASP A C 1
ATOM 1460 O O . ASP A 1 181 ? -5.710 13.039 10.192 1.00 84.94 181 ASP A O 1
ATOM 1464 N N . THR A 1 182 ? -5.672 12.120 8.162 1.00 88.06 182 THR A N 1
ATOM 1465 C CA . THR A 1 182 ? -7.058 12.458 7.784 1.00 88.06 182 THR A CA 1
ATOM 1466 C C . THR A 1 182 ? -7.873 11.197 7.490 1.00 88.06 182 THR A C 1
ATOM 1468 O O . THR A 1 182 ? -7.363 10.088 7.634 1.00 88.06 182 THR A O 1
ATOM 1471 N N . LEU A 1 183 ? -9.158 11.340 7.157 1.00 89.88 183 LEU A N 1
ATOM 1472 C CA . LEU A 1 183 ? -9.966 10.232 6.645 1.00 89.88 183 LEU A CA 1
ATOM 1473 C C . LEU A 1 183 ? -9.894 10.194 5.111 1.00 89.88 183 LEU A C 1
ATOM 1475 O O . LEU A 1 183 ? -9.845 11.257 4.482 1.00 89.88 183 LEU A O 1
ATOM 1479 N N . PRO A 1 184 ? -9.888 8.998 4.498 1.00 90.25 184 PRO A N 1
ATOM 1480 C CA . PRO A 1 184 ? -9.944 8.858 3.049 1.00 90.25 184 PRO A CA 1
ATOM 1481 C C . PRO A 1 184 ? -11.337 9.206 2.509 1.00 90.25 184 PRO A C 1
ATOM 1483 O O . PRO A 1 184 ? -12.326 9.237 3.240 1.00 90.25 184 PRO A O 1
ATOM 1486 N N . THR A 1 185 ? -11.429 9.433 1.198 1.00 87.25 185 THR A N 1
ATOM 1487 C CA . THR A 1 185 ? -12.720 9.638 0.523 1.00 87.25 185 THR A CA 1
ATOM 1488 C C . THR A 1 185 ? -13.527 8.336 0.451 1.00 87.25 185 THR A C 1
ATOM 1490 O O . THR A 1 185 ? -12.967 7.238 0.524 1.00 87.25 185 THR A O 1
ATOM 1493 N N . GLN A 1 186 ? -14.848 8.443 0.239 1.00 87.62 186 GLN A N 1
ATOM 1494 C CA . GLN A 1 186 ? -15.744 7.282 0.104 1.00 87.62 186 GLN A CA 1
ATOM 1495 C C . GLN A 1 186 ? -15.227 6.273 -0.932 1.00 87.62 186 GLN A C 1
ATOM 1497 O O . GLN A 1 186 ? -15.138 5.087 -0.626 1.00 87.62 186 GLN A O 1
ATOM 1502 N N . ILE A 1 187 ? -14.804 6.770 -2.102 1.00 86.38 187 ILE A N 1
ATOM 1503 C CA . ILE A 1 187 ? -14.289 5.979 -3.231 1.00 86.38 187 ILE A CA 1
ATOM 1504 C C . ILE A 1 187 ? -13.095 5.114 -2.813 1.00 86.38 187 ILE A C 1
ATOM 1506 O O . ILE A 1 187 ? -13.014 3.949 -3.190 1.00 86.38 187 ILE A O 1
ATOM 1510 N N . ILE A 1 188 ? -12.175 5.661 -2.016 1.00 88.50 188 ILE A N 1
ATOM 1511 C CA . ILE A 1 188 ? -10.995 4.922 -1.552 1.00 88.50 188 ILE A CA 1
ATOM 1512 C C . ILE A 1 188 ? -11.404 3.840 -0.553 1.00 88.50 188 ILE A C 1
ATOM 1514 O O . ILE A 1 188 ? -10.920 2.714 -0.647 1.00 88.50 188 ILE A O 1
ATOM 1518 N N . GLY A 1 189 ? -12.327 4.149 0.364 1.00 90.00 189 GLY A N 1
ATOM 1519 C CA . GLY A 1 189 ? -12.884 3.155 1.285 1.00 90.00 189 GLY A CA 1
ATOM 1520 C C . GLY A 1 189 ? -13.549 1.985 0.550 1.00 90.00 189 GLY A C 1
ATOM 1521 O O . GLY A 1 189 ? -13.310 0.826 0.892 1.00 90.00 189 GLY A O 1
ATOM 1522 N N . GLU A 1 190 ? -14.327 2.265 -0.499 1.00 89.88 190 GLU A N 1
ATOM 1523 C CA . GLU A 1 190 ? -14.963 1.235 -1.332 1.00 89.88 190 GLU A CA 1
ATOM 1524 C C . GLU A 1 190 ? -13.937 0.410 -2.107 1.00 89.88 190 GLU A C 1
ATOM 1526 O O . GLU A 1 190 ? -13.998 -0.818 -2.088 1.00 89.88 190 GLU A O 1
ATOM 1531 N N . LEU A 1 191 ? -12.964 1.075 -2.734 1.00 89.56 191 LEU A N 1
ATOM 1532 C CA . LEU A 1 191 ? -11.922 0.420 -3.517 1.00 89.56 191 LEU A CA 1
ATOM 1533 C C . LEU A 1 191 ? -11.097 -0.544 -2.657 1.00 89.56 191 LEU A C 1
ATOM 1535 O O . LEU A 1 191 ? -10.893 -1.690 -3.043 1.00 89.56 191 LEU A O 1
ATOM 1539 N N . ILE A 1 192 ? -10.674 -0.114 -1.466 1.00 90.31 192 ILE A N 1
ATOM 1540 C CA . ILE A 1 192 ? -9.912 -0.964 -0.540 1.00 90.31 192 ILE A CA 1
ATOM 1541 C C . ILE A 1 192 ? -10.776 -2.122 -0.027 1.00 90.31 192 ILE A C 1
ATOM 1543 O O . ILE A 1 192 ? -10.288 -3.246 0.069 1.00 90.31 192 ILE A O 1
ATOM 1547 N N . THR A 1 193 ? -12.061 -1.887 0.252 1.00 91.69 193 THR A N 1
ATOM 1548 C CA . THR A 1 193 ? -12.992 -2.963 0.644 1.00 91.69 193 THR A CA 1
ATOM 1549 C C . THR A 1 193 ? -13.093 -4.033 -0.447 1.00 91.69 193 THR A C 1
ATOM 1551 O O . THR A 1 193 ? -13.067 -5.234 -0.163 1.00 91.69 193 THR A O 1
ATOM 1554 N N . GLU A 1 194 ? -13.173 -3.616 -1.709 1.00 89.44 194 GLU A N 1
ATOM 1555 C CA . GLU A 1 194 ? -13.204 -4.527 -2.853 1.00 89.44 194 GLU A CA 1
ATOM 1556 C C . GLU A 1 194 ? -11.870 -5.255 -3.037 1.00 89.44 194 GLU A C 1
ATOM 1558 O O . GLU A 1 194 ? -11.858 -6.471 -3.234 1.00 89.44 194 GLU A O 1
ATOM 1563 N N . PHE A 1 195 ? -10.746 -4.560 -2.844 1.00 89.75 195 PHE A N 1
ATOM 1564 C CA . PHE A 1 195 ? -9.421 -5.181 -2.854 1.00 89.75 195 PHE A CA 1
ATOM 1565 C C . PHE A 1 195 ? -9.307 -6.293 -1.816 1.00 89.75 195 PHE A C 1
ATOM 1567 O O . PHE A 1 195 ? -8.899 -7.400 -2.159 1.00 89.75 195 PHE A O 1
ATOM 1574 N N . MET A 1 196 ? -9.762 -6.047 -0.584 1.00 86.94 196 MET A N 1
ATOM 1575 C CA . MET A 1 196 ? -9.800 -7.056 0.481 1.00 86.94 196 MET A CA 1
ATOM 1576 C C . MET A 1 196 ? -10.729 -8.229 0.183 1.00 86.94 196 MET A C 1
ATOM 1578 O O . MET A 1 196 ? -10.566 -9.300 0.763 1.00 86.94 196 MET A O 1
ATOM 1582 N N . THR A 1 197 ? -11.723 -8.031 -0.678 1.00 86.94 197 THR A N 1
ATOM 1583 C CA . THR A 1 197 ? -12.653 -9.089 -1.078 1.00 86.94 197 THR A CA 1
ATOM 1584 C C . THR A 1 197 ? -12.028 -10.009 -2.119 1.00 86.94 197 THR A C 1
ATOM 1586 O O . THR A 1 197 ? -12.170 -11.223 -2.009 1.00 86.94 197 THR A O 1
ATOM 1589 N N . LEU A 1 198 ? -11.310 -9.447 -3.093 1.00 83.12 198 LEU A N 1
ATOM 1590 C CA . LEU A 1 198 ? -10.673 -10.207 -4.173 1.00 83.12 198 LEU A CA 1
ATOM 1591 C C . LEU A 1 198 ? -9.335 -10.828 -3.761 1.00 83.12 198 LEU A C 1
ATOM 1593 O O . LEU A 1 198 ? -8.980 -11.909 -4.224 1.00 83.12 198 LEU A O 1
ATOM 1597 N N . SER A 1 199 ? -8.595 -10.153 -2.888 1.00 76.44 199 SER A N 1
ATOM 1598 C CA . SER A 1 199 ? -7.352 -10.642 -2.307 1.00 76.44 199 SER A CA 1
ATOM 1599 C C . SER A 1 199 ? -7.265 -10.134 -0.872 1.00 76.44 199 SER A C 1
ATOM 1601 O O . SER A 1 199 ? -6.763 -9.027 -0.646 1.00 76.44 199 SER A O 1
ATOM 1603 N N . PRO A 1 200 ? -7.734 -10.917 0.119 1.00 66.75 200 PRO A N 1
ATOM 1604 C CA . PRO A 1 200 ? -7.554 -10.574 1.520 1.00 66.75 200 PRO A CA 1
ATOM 1605 C C . PRO A 1 200 ? -6.087 -10.215 1.762 1.00 66.75 200 PRO A C 1
ATOM 1607 O O . PRO A 1 200 ? -5.195 -11.002 1.439 1.00 66.75 200 PRO A O 1
ATOM 1610 N N . PHE A 1 201 ? -5.821 -9.030 2.329 1.00 62.75 201 PHE A N 1
ATOM 1611 C CA . PHE A 1 201 ? -4.460 -8.516 2.579 1.00 62.75 201 PHE A CA 1
ATOM 1612 C C . PHE A 1 201 ? -3.587 -9.426 3.461 1.00 62.75 201 PHE A C 1
ATOM 1614 O O . PHE A 1 201 ? -2.412 -9.141 3.674 1.00 62.75 201 PHE A O 1
ATOM 1621 N N . ILE A 1 202 ? -4.144 -10.553 3.909 1.00 50.75 202 ILE A N 1
ATOM 1622 C CA . ILE A 1 202 ? -3.457 -11.736 4.419 1.00 50.75 202 ILE A CA 1
ATOM 1623 C C . ILE A 1 202 ? -2.199 -12.047 3.590 1.00 50.75 202 ILE A C 1
ATOM 1625 O O . ILE A 1 202 ? -1.167 -12.310 4.181 1.00 50.75 202 ILE A O 1
ATOM 1629 N N . TYR A 1 203 ? -2.190 -11.889 2.262 1.00 50.25 203 TYR A N 1
ATOM 1630 C CA . TYR A 1 203 ? -0.961 -12.110 1.478 1.00 50.25 203 TYR A CA 1
ATOM 1631 C C . TYR A 1 203 ? 0.140 -11.043 1.675 1.00 50.25 203 TYR A C 1
ATOM 1633 O O . TYR A 1 203 ? 1.316 -11.373 1.544 1.00 50.25 203 TYR A O 1
ATOM 1641 N N . ILE 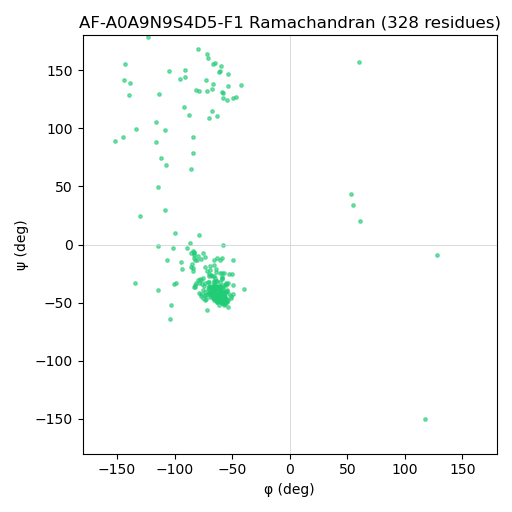A 1 204 ? -0.199 -9.796 2.035 1.00 53.00 204 ILE A N 1
ATOM 1642 C CA . ILE A 1 204 ? 0.775 -8.721 2.337 1.00 53.00 204 ILE A CA 1
ATOM 1643 C C . ILE A 1 204 ? 1.387 -8.911 3.719 1.00 53.00 204 ILE A C 1
ATOM 1645 O O . ILE A 1 204 ? 2.598 -8.786 3.888 1.00 53.00 204 ILE A O 1
ATOM 1649 N N . PHE A 1 205 ? 0.547 -9.233 4.710 1.00 53.41 205 PHE A N 1
ATOM 1650 C CA . PHE A 1 205 ? 0.979 -9.479 6.090 1.00 53.41 205 PHE A CA 1
ATOM 1651 C C . PHE A 1 205 ? 1.956 -10.652 6.202 1.00 53.41 205 PHE A C 1
ATOM 1653 O O . PHE A 1 205 ? 2.616 -10.817 7.225 1.00 53.41 205 PHE A O 1
ATOM 1660 N N . ASN A 1 206 ? 2.057 -11.437 5.130 1.00 52.47 206 ASN A N 1
ATOM 1661 C CA . ASN A 1 206 ? 2.768 -12.694 5.079 1.00 52.47 206 ASN A CA 1
ATOM 1662 C C . ASN A 1 206 ? 4.141 -12.609 4.416 1.00 52.47 206 ASN A C 1
ATOM 1664 O O . ASN A 1 206 ? 4.835 -13.624 4.401 1.00 52.47 206 ASN A O 1
ATOM 1668 N N . ILE A 1 207 ? 4.551 -11.444 3.892 1.00 57.16 207 ILE A N 1
ATOM 1669 C CA . ILE A 1 207 ? 5.886 -11.285 3.304 1.00 57.16 207 ILE A CA 1
ATOM 1670 C C . ILE A 1 207 ? 6.878 -10.900 4.415 1.00 57.16 207 ILE A C 1
ATOM 1672 O O . ILE A 1 207 ? 6.801 -9.779 4.927 1.00 57.16 207 ILE A O 1
ATOM 1676 N N . PRO A 1 208 ? 7.837 -11.774 4.786 1.00 56.16 208 PRO A N 1
ATOM 1677 C CA . PRO A 1 208 ? 8.725 -11.541 5.928 1.00 56.16 208 PRO A CA 1
ATOM 1678 C C . PRO A 1 208 ? 9.556 -10.253 5.829 1.00 56.16 208 PRO A C 1
ATOM 1680 O O . PRO A 1 208 ? 9.873 -9.650 6.850 1.00 56.16 208 PRO A O 1
ATOM 1683 N N . SER A 1 209 ? 9.879 -9.801 4.614 1.00 63.22 209 SER A N 1
ATOM 1684 C CA . SER A 1 209 ? 10.629 -8.562 4.364 1.00 63.22 209 SER A CA 1
ATOM 1685 C C . SER A 1 209 ? 9.803 -7.278 4.522 1.00 63.22 209 SER A C 1
ATOM 1687 O O . SER A 1 209 ? 10.390 -6.203 4.595 1.00 63.22 209 SER A O 1
ATOM 1689 N N . HIS A 1 210 ? 8.468 -7.360 4.610 1.00 69.94 210 HIS A N 1
ATOM 1690 C CA . HIS A 1 210 ? 7.577 -6.187 4.640 1.00 69.94 210 HIS A CA 1
ATOM 1691 C C . HIS A 1 210 ? 6.551 -6.225 5.781 1.00 69.94 210 HIS A C 1
ATOM 1693 O O . HIS A 1 210 ? 5.509 -5.568 5.718 1.00 69.94 210 HIS A O 1
ATOM 1699 N N . VAL A 1 211 ? 6.847 -6.956 6.856 1.00 75.06 211 VAL A N 1
ATOM 1700 C CA . VAL A 1 211 ? 5.974 -7.065 8.038 1.00 75.06 211 VAL A CA 1
ATOM 1701 C C . VAL A 1 211 ? 5.613 -5.687 8.612 1.00 75.06 211 VAL A C 1
ATOM 1703 O O . VAL A 1 211 ? 4.461 -5.446 8.974 1.00 75.06 211 VAL A O 1
ATOM 1706 N N . GLU A 1 212 ? 6.566 -4.749 8.634 1.00 78.50 212 GLU A N 1
ATOM 1707 C CA . GLU A 1 212 ? 6.331 -3.379 9.107 1.00 78.50 212 GLU A CA 1
ATOM 1708 C C . GLU A 1 212 ? 5.328 -2.610 8.236 1.00 78.50 212 GLU A C 1
ATOM 1710 O O . GLU A 1 212 ? 4.479 -1.893 8.768 1.00 78.50 212 GLU A O 1
ATOM 1715 N N . VAL A 1 213 ? 5.381 -2.801 6.913 1.00 79.44 213 VAL A N 1
ATOM 1716 C CA . VAL A 1 213 ? 4.444 -2.192 5.954 1.00 79.44 213 VAL A CA 1
ATOM 1717 C C . VAL A 1 213 ? 3.037 -2.728 6.193 1.00 79.44 213 VAL A C 1
ATOM 1719 O O . VAL A 1 213 ? 2.085 -1.956 6.294 1.00 79.44 213 VAL A O 1
ATOM 1722 N N . GLY A 1 214 ? 2.905 -4.047 6.352 1.00 81.31 214 GLY A N 1
ATOM 1723 C CA . GLY A 1 214 ? 1.631 -4.681 6.674 1.00 81.31 214 GLY A CA 1
ATOM 1724 C C . GLY A 1 214 ? 1.032 -4.153 7.982 1.00 81.31 214 GLY A C 1
ATOM 1725 O O . GLY A 1 214 ? -0.135 -3.763 8.031 1.00 81.31 214 GLY A O 1
ATOM 1726 N N . ALA A 1 215 ? 1.841 -4.059 9.035 1.00 85.00 215 ALA A N 1
ATOM 1727 C CA . ALA A 1 215 ? 1.379 -3.543 10.317 1.00 85.00 215 ALA A CA 1
ATOM 1728 C C . ALA A 1 215 ? 0.989 -2.054 10.257 1.00 85.00 215 ALA A C 1
ATOM 1730 O O . ALA A 1 215 ? 0.023 -1.644 10.905 1.00 85.00 215 ALA A O 1
ATOM 1731 N N . PHE A 1 216 ? 1.704 -1.248 9.463 1.00 86.12 216 PHE A N 1
ATOM 1732 C CA . PHE A 1 216 ? 1.354 0.151 9.208 1.00 86.12 216 PHE A CA 1
ATOM 1733 C C . PHE A 1 216 ? 0.013 0.288 8.474 1.00 86.12 216 PHE A C 1
ATOM 1735 O O . PHE A 1 216 ? -0.831 1.087 8.890 1.00 86.12 216 PHE A O 1
ATOM 1742 N N . LEU A 1 217 ? -0.218 -0.522 7.435 1.00 87.19 217 LEU A N 1
ATOM 1743 C CA . LEU A 1 217 ? -1.486 -0.556 6.704 1.00 87.19 217 LEU A CA 1
ATOM 1744 C C . LEU A 1 217 ? -2.657 -0.890 7.632 1.00 87.19 217 LEU A C 1
ATOM 1746 O O . LEU A 1 217 ? -3.631 -0.141 7.670 1.00 87.19 217 LEU A O 1
ATOM 1750 N N . LEU A 1 218 ? -2.546 -1.960 8.431 1.00 89.31 218 LEU A N 1
ATOM 1751 C CA . LEU A 1 218 ? -3.594 -2.337 9.389 1.00 89.31 218 LEU A CA 1
ATOM 1752 C C . LEU A 1 218 ? -3.857 -1.241 10.413 1.00 89.31 218 LEU A C 1
ATOM 1754 O O . LEU A 1 218 ? -5.012 -0.881 10.625 1.00 89.31 218 LEU A O 1
ATOM 1758 N N . GLY A 1 219 ? -2.804 -0.686 11.017 1.00 91.38 219 GLY A N 1
ATOM 1759 C CA . GLY A 1 219 ? -2.939 0.402 11.983 1.00 91.38 219 GLY A CA 1
ATOM 1760 C C . GLY A 1 219 ? -3.660 1.615 11.391 1.00 91.38 219 GLY A C 1
ATOM 1761 O O . GLY A 1 219 ? -4.540 2.194 12.028 1.00 91.38 219 GLY A O 1
ATOM 1762 N N . THR A 1 220 ? -3.339 1.956 10.143 1.00 91.81 220 THR A N 1
ATOM 1763 C CA . THR A 1 220 ? -3.968 3.068 9.423 1.00 91.81 220 THR A CA 1
ATOM 1764 C C . THR A 1 220 ? -5.427 2.776 9.083 1.00 91.81 220 THR A C 1
ATOM 1766 O O . THR A 1 220 ? -6.291 3.620 9.308 1.00 91.81 220 THR A O 1
ATOM 1769 N N . PHE A 1 221 ? -5.738 1.569 8.611 1.00 93.31 221 PHE A N 1
ATOM 1770 C CA . PHE A 1 221 ? -7.114 1.183 8.308 1.00 93.31 221 PHE A CA 1
ATOM 1771 C C . PHE A 1 221 ? -7.980 1.119 9.567 1.00 93.31 221 PHE A C 1
ATOM 1773 O O . PHE A 1 221 ? -9.098 1.624 9.544 1.00 93.31 221 PHE A O 1
ATOM 1780 N N . PHE A 1 222 ? -7.456 0.597 10.682 1.00 94.88 222 PHE A N 1
ATOM 1781 C CA . PHE A 1 222 ? -8.150 0.619 11.974 1.00 94.88 222 PHE A CA 1
ATOM 1782 C C . PHE A 1 222 ? -8.455 2.054 12.390 1.00 94.88 222 PHE A C 1
ATOM 1784 O O . PHE A 1 222 ? -9.571 2.366 12.798 1.00 94.88 222 PHE A O 1
ATOM 1791 N N . ARG A 1 223 ? -7.473 2.951 12.248 1.00 95.06 223 ARG A N 1
ATOM 1792 C CA . ARG A 1 223 ? -7.665 4.371 12.529 1.00 95.06 223 ARG A CA 1
ATOM 1793 C C . ARG A 1 223 ? -8.795 4.950 11.678 1.00 95.06 223 ARG A C 1
ATOM 1795 O O . ARG A 1 223 ? -9.667 5.620 12.224 1.00 95.06 223 ARG A O 1
ATOM 1802 N N . TRP A 1 224 ? -8.811 4.691 10.371 1.00 95.12 224 TRP A N 1
ATOM 1803 C CA . TRP A 1 224 ? -9.867 5.192 9.490 1.00 95.12 224 TRP A CA 1
ATOM 1804 C C . TRP A 1 224 ? -11.249 4.684 9.885 1.00 95.12 224 TRP A C 1
ATOM 1806 O O . TRP A 1 224 ? -12.180 5.478 9.987 1.00 95.12 224 TRP A O 1
ATOM 1816 N N . THR A 1 225 ? -11.392 3.379 10.119 1.00 95.50 225 THR A N 1
ATOM 1817 C CA . THR A 1 225 ? -12.703 2.775 10.370 1.00 95.50 225 THR A CA 1
ATOM 1818 C C . THR A 1 225 ? -13.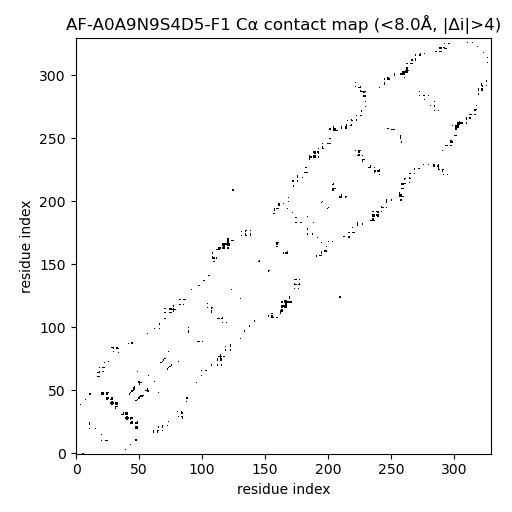260 3.097 11.749 1.00 95.50 225 THR A C 1
ATOM 1820 O O . THR A 1 225 ? -14.475 3.236 11.886 1.00 95.50 225 THR A O 1
ATOM 1823 N N . VAL A 1 226 ? -12.396 3.242 12.758 1.00 95.88 226 VAL A N 1
ATOM 1824 C CA . VAL A 1 226 ? -12.787 3.626 14.121 1.00 95.88 226 VAL A CA 1
ATOM 1825 C C . VAL A 1 226 ? -13.156 5.099 14.189 1.00 95.88 226 VAL A C 1
ATOM 1827 O O . VAL A 1 226 ? -14.183 5.457 14.767 1.00 95.88 226 VAL A O 1
ATOM 1830 N N . LEU A 1 227 ? -12.320 5.966 13.618 1.00 94.69 227 LEU A N 1
ATOM 1831 C CA . LEU A 1 227 ? -12.497 7.406 13.758 1.00 94.69 227 LEU A CA 1
ATOM 1832 C C . LEU A 1 227 ? -13.507 7.987 12.771 1.00 94.69 227 LEU A C 1
ATOM 1834 O O . LEU A 1 227 ? -13.914 9.128 12.970 1.00 94.69 227 LEU A O 1
ATOM 1838 N N . SER A 1 228 ? -13.945 7.235 11.752 1.00 93.94 228 SER A N 1
ATOM 1839 C CA . SER A 1 228 ? -14.985 7.698 10.824 1.00 93.94 228 SER A CA 1
ATOM 1840 C C . SER A 1 228 ? -16.221 8.205 11.566 1.00 93.94 228 SER A C 1
ATOM 1842 O O . SER A 1 228 ? -16.678 9.309 11.297 1.00 93.94 228 SER A O 1
ATOM 1844 N N . GLU A 1 229 ? -16.667 7.469 12.589 1.00 92.06 229 GLU A N 1
ATOM 1845 C CA . GLU A 1 229 ? -17.855 7.796 13.394 1.00 92.06 229 GLU A CA 1
ATOM 1846 C C . GLU A 1 229 ? -17.782 9.166 14.081 1.00 92.06 229 GLU A C 1
ATOM 1848 O O . GLU A 1 229 ? -18.809 9.766 14.390 1.00 92.06 229 GLU A O 1
ATOM 1853 N N . LEU A 1 230 ? -16.572 9.680 14.319 1.00 89.44 230 LEU A N 1
ATOM 1854 C CA . LEU A 1 230 ? -16.364 10.945 15.017 1.00 89.44 230 LEU A CA 1
ATOM 1855 C C . LEU A 1 230 ? -16.605 12.157 14.119 1.00 89.44 230 LEU A C 1
ATOM 1857 O O . LEU A 1 230 ? -17.061 13.194 14.599 1.00 89.44 230 LEU A O 1
ATOM 1861 N N . TYR A 1 231 ? -16.295 12.036 12.830 1.00 82.25 231 TYR A N 1
ATOM 1862 C CA . TYR A 1 231 ? -16.311 13.162 11.900 1.00 82.25 231 TYR A CA 1
ATOM 1863 C C . TYR A 1 231 ? -17.552 13.111 11.012 1.00 82.25 231 TYR A C 1
ATOM 1865 O O . TYR A 1 231 ? -18.431 13.966 11.130 1.00 82.25 231 TYR A O 1
ATOM 1873 N N . GLU A 1 232 ? -17.665 12.076 10.182 1.00 79.12 232 GLU A N 1
ATOM 1874 C CA . GLU A 1 232 ? -18.709 11.943 9.168 1.00 79.12 232 GLU A CA 1
ATOM 1875 C C . GLU A 1 232 ? -19.136 10.484 9.025 1.00 79.12 232 GLU A C 1
ATOM 1877 O O . GLU A 1 232 ? -18.308 9.572 9.038 1.00 79.12 232 GLU A O 1
ATOM 1882 N N . GLU A 1 233 ? -20.436 10.256 8.827 1.00 74.38 233 GLU A N 1
ATOM 1883 C CA . GLU A 1 233 ? -20.916 8.925 8.474 1.00 74.38 233 GLU A CA 1
ATOM 1884 C C . GLU A 1 233 ? -20.332 8.523 7.115 1.00 74.38 233 GLU A C 1
ATOM 1886 O O . GLU A 1 233 ? -20.669 9.075 6.066 1.00 74.38 233 GLU A O 1
ATOM 1891 N N . ALA A 1 234 ? -19.433 7.543 7.145 1.00 84.44 234 ALA A N 1
ATOM 1892 C CA . ALA A 1 234 ? -18.770 7.015 5.966 1.00 84.44 234 ALA A CA 1
ATOM 1893 C C . ALA A 1 234 ? -19.165 5.544 5.767 1.00 84.44 234 ALA A C 1
ATOM 1895 O O . ALA A 1 234 ? -18.467 4.652 6.264 1.00 84.44 234 ALA A O 1
ATOM 1896 N N . PRO A 1 235 ? -20.268 5.245 5.042 1.00 89.06 235 PRO A N 1
ATOM 1897 C CA . PRO A 1 235 ? -20.726 3.872 4.841 1.00 89.06 235 PRO A CA 1
ATOM 1898 C C . PRO A 1 235 ? -19.654 2.968 4.233 1.00 89.06 235 PRO A C 1
ATOM 1900 O O . PRO A 1 235 ? -19.579 1.789 4.585 1.00 89.06 235 PRO A O 1
ATOM 1903 N N . SER A 1 236 ? -18.790 3.505 3.364 1.00 91.38 236 SER A N 1
ATOM 1904 C CA . SER A 1 236 ? -17.675 2.743 2.801 1.00 91.38 236 SER A CA 1
ATOM 1905 C C . SER A 1 236 ? -16.665 2.292 3.860 1.00 91.38 236 SER A C 1
ATOM 1907 O O . SER A 1 236 ? -16.200 1.156 3.808 1.00 91.38 236 SER A O 1
ATOM 1909 N N . LEU A 1 237 ? -16.386 3.117 4.873 1.00 93.81 237 LEU A N 1
ATOM 1910 C CA . LEU A 1 237 ? -15.484 2.768 5.973 1.00 93.81 237 LEU A CA 1
ATOM 1911 C C . LEU A 1 237 ? -16.125 1.798 6.968 1.00 93.81 237 LEU A C 1
ATOM 1913 O O . LEU A 1 237 ? -15.431 0.963 7.540 1.00 93.81 237 LEU A O 1
ATOM 1917 N N . SER A 1 238 ? -17.448 1.827 7.130 1.00 94.06 238 SER A N 1
ATOM 1918 C CA . SER A 1 238 ? -18.162 0.787 7.884 1.00 94.06 238 SER A CA 1
ATOM 1919 C C . SER A 1 238 ? -18.136 -0.569 7.172 1.00 94.06 238 SER A C 1
ATOM 1921 O O . SER A 1 238 ? -17.955 -1.595 7.825 1.00 94.06 238 SER A O 1
ATOM 1923 N N . LYS A 1 239 ? -18.235 -0.600 5.836 1.00 94.44 239 LYS A N 1
ATOM 1924 C CA . LYS A 1 239 ? -18.034 -1.838 5.060 1.00 94.44 239 LYS A CA 1
ATOM 1925 C C . LYS A 1 239 ? -16.592 -2.338 5.166 1.00 94.44 239 LYS A C 1
ATOM 1927 O O . LYS A 1 239 ? -16.381 -3.526 5.401 1.00 94.44 239 LYS A O 1
ATOM 1932 N N . LEU A 1 240 ? -15.619 -1.430 5.068 1.00 93.75 240 LEU A N 1
ATOM 1933 C CA . LEU A 1 240 ? -14.206 -1.752 5.253 1.00 93.75 240 LEU A CA 1
ATOM 1934 C C . LEU A 1 240 ? -13.944 -2.346 6.642 1.00 93.75 240 LEU A C 1
ATOM 1936 O O . LEU A 1 240 ? -13.259 -3.357 6.753 1.00 93.75 240 LEU A O 1
ATOM 1940 N N . HIS A 1 241 ? -14.535 -1.762 7.690 1.00 95.06 241 HIS A N 1
ATOM 1941 C CA . HIS A 1 241 ? -14.451 -2.262 9.065 1.00 95.06 241 HIS A CA 1
ATOM 1942 C C . HIS A 1 241 ? -14.870 -3.725 9.167 1.00 95.06 241 HIS A C 1
ATOM 1944 O O . HIS A 1 241 ? -14.103 -4.560 9.640 1.00 95.06 241 HIS A O 1
ATOM 1950 N N . LEU A 1 242 ? -16.067 -4.047 8.671 1.00 94.94 242 LEU A N 1
ATOM 1951 C CA . LEU A 1 242 ? -16.580 -5.415 8.685 1.00 94.94 242 LEU A CA 1
ATOM 1952 C C . LEU A 1 242 ? -15.669 -6.357 7.899 1.00 94.94 242 LEU A C 1
ATOM 1954 O O . LEU A 1 242 ? -15.377 -7.455 8.371 1.00 94.94 242 LEU A O 1
ATOM 1958 N N . LYS A 1 243 ? -15.160 -5.911 6.744 1.00 92.62 243 LYS A N 1
ATOM 1959 C CA . LYS A 1 243 ? -14.267 -6.737 5.934 1.00 92.62 243 LYS A CA 1
ATOM 1960 C C . LYS A 1 243 ? -12.930 -7.005 6.623 1.00 92.62 243 LYS A C 1
ATOM 1962 O O . LYS A 1 243 ? -12.406 -8.110 6.529 1.00 92.62 243 LYS A O 1
ATOM 1967 N N . ILE A 1 244 ? -12.391 -6.032 7.357 1.00 91.81 244 ILE A N 1
ATOM 1968 C CA . ILE A 1 244 ? -11.192 -6.211 8.185 1.00 91.81 244 ILE A CA 1
ATOM 1969 C C . ILE A 1 244 ? -11.441 -7.256 9.275 1.00 91.81 244 ILE A C 1
ATOM 1971 O O . ILE A 1 244 ? -10.617 -8.155 9.443 1.00 91.81 244 ILE A O 1
ATOM 1975 N N . LEU A 1 245 ? -12.570 -7.167 9.988 1.00 92.75 245 LEU A N 1
ATOM 1976 C CA . LEU A 1 245 ? -12.925 -8.137 11.027 1.00 92.75 245 LEU A CA 1
ATOM 1977 C C . LEU A 1 245 ? -13.067 -9.552 10.456 1.00 92.75 245 LEU A C 1
ATOM 1979 O O . LEU A 1 245 ? -12.520 -10.493 11.029 1.00 92.75 245 LEU A O 1
ATOM 1983 N N . GLU A 1 246 ? -13.750 -9.700 9.318 1.00 90.94 246 GLU A N 1
ATOM 1984 C CA . GLU A 1 246 ? -13.903 -10.973 8.605 1.00 90.94 246 GLU A CA 1
ATOM 1985 C C . GLU A 1 246 ? -12.535 -11.559 8.226 1.00 90.94 246 GLU A C 1
ATOM 1987 O O . GLU A 1 246 ? -12.230 -12.704 8.565 1.00 90.94 246 GLU A O 1
ATOM 1992 N N . CYS A 1 247 ? -11.674 -10.749 7.600 1.00 87.75 247 CYS A N 1
ATOM 1993 C CA . CYS A 1 247 ? -10.335 -11.166 7.200 1.00 87.75 247 CYS A CA 1
ATOM 1994 C C . CYS A 1 247 ? -9.506 -11.623 8.405 1.00 87.75 247 CYS A C 1
ATOM 1996 O O . CYS A 1 247 ? -8.959 -12.721 8.371 1.00 87.75 247 CYS A O 1
ATOM 1998 N N . LEU A 1 248 ? -9.437 -10.835 9.482 1.00 87.56 248 LEU A N 1
ATOM 1999 C CA . LEU A 1 248 ? -8.645 -11.184 10.669 1.00 87.56 248 LEU A CA 1
ATOM 2000 C C . LEU A 1 248 ? -9.189 -12.413 11.406 1.00 87.56 248 LEU A C 1
ATOM 2002 O O . LEU A 1 248 ? -8.401 -13.215 11.898 1.00 87.56 248 LEU A O 1
ATOM 2006 N N . SER A 1 249 ? -10.512 -12.594 11.437 1.00 88.62 249 SER A N 1
ATOM 2007 C CA . SER A 1 249 ? -11.147 -13.772 12.048 1.00 88.62 249 SER A CA 1
ATOM 2008 C C . SER A 1 249 ? -10.830 -15.068 11.305 1.00 88.62 249 SER A C 1
ATOM 2010 O O . SER A 1 249 ? -10.853 -16.140 11.902 1.00 88.62 249 SER A O 1
ATOM 2012 N N . SER A 1 250 ? -10.551 -14.978 10.002 1.00 85.62 250 SER A N 1
ATOM 2013 C CA . SER A 1 250 ? -10.231 -16.134 9.158 1.00 85.62 250 SER A CA 1
ATOM 2014 C C . SER A 1 250 ? -8.763 -16.577 9.227 1.00 85.62 250 SER A C 1
ATOM 2016 O O . SER A 1 250 ? -8.419 -17.628 8.686 1.00 85.62 250 SER A O 1
ATOM 2018 N N . VAL A 1 251 ? -7.885 -15.799 9.871 1.00 84.31 251 VAL A N 1
ATOM 2019 C CA . VAL A 1 251 ? -6.450 -16.106 9.926 1.00 84.31 251 VAL A CA 1
ATOM 2020 C C . VAL A 1 251 ? -6.151 -17.181 10.970 1.00 84.31 251 VAL A C 1
ATOM 2022 O O . VAL A 1 251 ? -6.530 -17.058 12.134 1.00 84.31 251 VAL A O 1
ATOM 2025 N N . ASP A 1 252 ? -5.368 -18.192 10.583 1.00 82.94 252 ASP A N 1
ATOM 2026 C CA . ASP A 1 252 ? -4.787 -19.138 11.536 1.00 82.94 252 ASP A CA 1
ATOM 2027 C C . ASP A 1 252 ? -3.746 -18.441 12.429 1.00 82.94 252 ASP A C 1
ATOM 2029 O O . ASP A 1 252 ? -2.683 -18.008 11.981 1.00 82.94 252 ASP A O 1
ATOM 2033 N N . ILE A 1 253 ? -4.040 -18.374 13.728 1.00 81.06 253 ILE A N 1
ATOM 2034 C CA . ILE A 1 253 ? -3.198 -17.749 14.757 1.00 81.06 253 ILE A CA 1
ATOM 2035 C C . ILE A 1 253 ? -1.821 -18.426 14.866 1.00 81.06 253 ILE A C 1
ATOM 2037 O O . ILE A 1 253 ? -0.858 -17.798 15.319 1.00 81.06 253 ILE A O 1
ATOM 2041 N N . LYS A 1 254 ? -1.714 -19.701 14.471 1.00 81.06 254 LYS A N 1
ATOM 2042 C CA . LYS A 1 254 ? -0.456 -20.460 14.481 1.00 81.06 254 LYS A CA 1
ATOM 2043 C C . LYS A 1 254 ? 0.375 -20.254 13.217 1.00 81.06 254 LYS A C 1
ATOM 2045 O O . LYS A 1 254 ? 1.514 -20.718 13.178 1.00 81.06 254 LYS A O 1
ATOM 2050 N N . SER A 1 255 ? -0.161 -19.562 12.212 1.00 79.62 255 SER A N 1
ATOM 2051 C CA . SER A 1 255 ? 0.573 -19.266 10.988 1.00 79.62 255 SER A CA 1
ATOM 2052 C C . SER A 1 255 ? 1.843 -18.465 11.312 1.00 79.62 255 SER A C 1
ATOM 2054 O O . SER A 1 255 ? 1.763 -17.459 12.027 1.00 79.62 255 SER A O 1
ATOM 2056 N N . PRO A 1 256 ? 3.019 -18.855 10.777 1.00 70.94 256 PRO A N 1
ATOM 2057 C CA . PRO A 1 256 ? 4.232 -18.036 10.872 1.00 70.94 256 PRO A CA 1
ATOM 2058 C C . PRO A 1 256 ? 4.065 -16.702 10.133 1.00 70.94 256 PRO A C 1
ATOM 2060 O O . PRO A 1 256 ? 4.749 -15.724 10.417 1.00 70.94 256 PRO A O 1
ATOM 2063 N N . SER A 1 257 ? 3.114 -16.671 9.209 1.00 73.75 257 SER A N 1
ATOM 2064 C CA . SER A 1 257 ? 2.701 -15.525 8.432 1.00 73.75 257 SER A CA 1
ATOM 2065 C C . SER A 1 257 ? 1.339 -15.080 8.961 1.00 73.75 257 SER A C 1
ATOM 2067 O O . SER A 1 257 ? 0.299 -15.332 8.358 1.00 73.75 257 SER A O 1
ATOM 2069 N N . LYS A 1 258 ? 1.321 -14.567 10.188 1.00 78.88 258 LYS A N 1
ATOM 20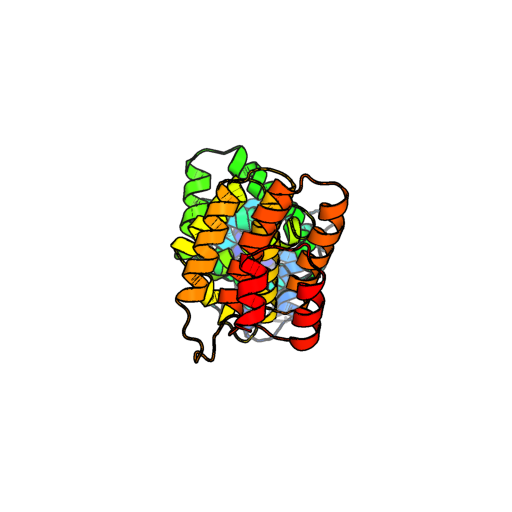70 C CA . LYS A 1 258 ? 0.129 -13.970 10.791 1.00 78.88 258 LYS A CA 1
ATOM 2071 C C . LYS A 1 258 ? 0.287 -12.451 10.798 1.00 78.88 258 LYS A C 1
ATOM 2073 O O . LYS A 1 258 ? 1.415 -11.968 10.922 1.00 78.88 258 LYS A O 1
ATOM 2078 N N . PRO A 1 259 ? -0.812 -11.687 10.706 1.00 83.75 259 PRO A N 1
ATOM 2079 C CA . PRO A 1 259 ? -0.738 -10.243 10.785 1.00 83.75 259 PRO A CA 1
ATOM 2080 C C . PRO A 1 259 ? -0.166 -9.801 12.126 1.00 83.75 259 PRO A C 1
ATOM 2082 O O . PRO A 1 259 ? -0.356 -10.450 13.157 1.00 83.75 259 PRO A O 1
ATOM 2085 N N . ILE A 1 260 ? 0.526 -8.666 12.084 1.00 86.94 260 ILE A N 1
ATOM 2086 C CA . ILE A 1 260 ? 1.044 -7.984 13.262 1.00 86.94 260 ILE A CA 1
ATOM 2087 C C . ILE A 1 260 ? 0.316 -6.655 13.405 1.00 86.94 260 ILE A C 1
ATOM 2089 O O . ILE A 1 260 ? 0.249 -5.863 12.467 1.00 86.94 260 ILE A O 1
ATOM 2093 N N . VAL A 1 261 ? -0.195 -6.399 14.605 1.00 90.19 261 VAL A N 1
ATOM 2094 C CA . VAL A 1 261 ? -0.816 -5.132 14.986 1.00 90.19 261 VAL A CA 1
ATOM 2095 C C . VAL A 1 261 ? 0.032 -4.502 16.084 1.00 90.19 261 VAL A C 1
ATOM 2097 O O . VAL A 1 261 ? 0.022 -4.947 17.232 1.00 90.19 261 VAL A O 1
ATOM 2100 N N . TYR A 1 262 ? 0.793 -3.461 15.741 1.00 92.06 262 TYR A N 1
ATOM 2101 C CA . TYR A 1 262 ? 1.608 -2.767 16.737 1.00 92.06 262 TYR A CA 1
ATOM 2102 C C . TYR A 1 262 ? 0.742 -1.944 17.692 1.00 92.06 262 TYR A C 1
ATOM 2104 O O . TYR A 1 262 ? -0.057 -1.114 17.249 1.00 92.06 262 TYR A O 1
ATOM 2112 N N . THR A 1 263 ? 0.982 -2.081 19.000 1.00 94.94 263 THR A N 1
ATOM 2113 C CA . THR A 1 263 ? 0.247 -1.331 20.036 1.00 94.94 263 THR A CA 1
ATOM 2114 C C . THR A 1 263 ? 0.317 0.182 19.825 1.00 94.94 263 THR A C 1
ATOM 2116 O O . THR A 1 263 ? -0.685 0.866 20.009 1.00 94.94 263 THR A O 1
ATOM 2119 N N . LYS A 1 264 ? 1.448 0.698 19.320 1.00 93.88 264 LYS A N 1
ATOM 2120 C CA . LYS A 1 264 ? 1.651 2.127 19.021 1.00 93.88 264 LYS A CA 1
ATOM 2121 C C . LYS A 1 264 ? 0.593 2.721 18.080 1.00 93.88 264 LYS A C 1
ATOM 2123 O O . LYS A 1 264 ? 0.258 3.891 18.210 1.00 93.88 264 LYS A O 1
ATOM 2128 N N . PHE A 1 265 ? 0.062 1.944 17.130 1.00 92.75 265 PHE A N 1
ATOM 2129 C CA . PHE A 1 265 ? -0.978 2.441 16.222 1.00 92.75 265 PHE A CA 1
ATOM 2130 C C . PHE A 1 265 ? -2.331 2.547 16.927 1.00 92.75 265 PHE A C 1
ATOM 2132 O O . PHE A 1 265 ? -3.073 3.497 16.699 1.00 92.75 265 PHE A O 1
ATOM 2139 N N . LEU A 1 266 ? -2.624 1.612 17.831 1.00 96.25 266 LEU A N 1
ATOM 2140 C CA . LEU A 1 266 ? -3.842 1.619 18.644 1.00 96.25 266 LEU A CA 1
ATOM 2141 C C . LEU A 1 266 ? -3.809 2.751 19.678 1.00 96.25 266 LEU A C 1
ATOM 2143 O O . LEU A 1 266 ? -4.818 3.398 19.932 1.00 96.25 266 LEU A O 1
ATOM 2147 N N . GLU A 1 267 ? -2.630 3.042 20.217 1.00 95.94 267 GLU A N 1
ATOM 2148 C CA . GLU A 1 267 ? -2.379 4.178 21.101 1.00 95.94 267 GLU A CA 1
ATOM 2149 C C . GLU A 1 267 ? -2.729 5.529 20.458 1.00 95.94 267 GLU A C 1
ATOM 2151 O O . GLU A 1 267 ? -3.366 6.366 21.096 1.00 95.94 267 GLU A O 1
ATOM 2156 N N . VAL A 1 268 ? -2.408 5.717 19.173 1.00 94.88 268 VAL A N 1
ATOM 2157 C CA . VAL A 1 268 ? -2.802 6.922 18.422 1.00 94.88 268 VAL A CA 1
ATOM 2158 C C . VAL A 1 268 ? -4.327 7.043 18.313 1.00 94.88 268 VAL A C 1
ATOM 2160 O O . VAL A 1 268 ? -4.863 8.147 18.410 1.00 94.88 268 VAL A O 1
ATOM 2163 N N . ILE A 1 269 ? -5.040 5.926 18.138 1.00 96.69 269 ILE A N 1
ATOM 2164 C CA . ILE A 1 269 ? -6.512 5.907 18.105 1.00 96.69 269 ILE A CA 1
ATOM 2165 C C . ILE A 1 269 ? -7.074 6.318 19.472 1.00 96.69 269 ILE A C 1
ATOM 2167 O O . ILE A 1 269 ? -7.965 7.166 19.527 1.00 96.69 269 ILE A O 1
ATOM 2171 N N . ILE A 1 270 ? -6.514 5.789 20.569 1.00 97.56 270 ILE A N 1
ATOM 2172 C CA . ILE A 1 270 ? -6.896 6.159 21.944 1.00 97.56 270 ILE A CA 1
ATOM 2173 C C . ILE A 1 270 ? -6.771 7.672 22.147 1.00 97.56 270 ILE A C 1
ATOM 2175 O O . ILE A 1 270 ? -7.724 8.309 22.593 1.00 97.56 270 ILE A O 1
ATOM 2179 N N . ASP A 1 271 ? -5.633 8.262 21.774 1.00 96.38 271 ASP A N 1
ATOM 2180 C CA . ASP A 1 271 ? -5.403 9.705 21.922 1.00 96.38 271 ASP A CA 1
ATOM 2181 C C . ASP A 1 271 ? -6.413 10.547 21.140 1.00 96.38 271 ASP A C 1
ATOM 2183 O O . ASP A 1 271 ? -6.902 11.569 21.631 1.00 96.38 271 ASP A O 1
ATOM 2187 N N . GLN A 1 272 ? -6.761 10.114 19.927 1.00 95.19 272 GLN A N 1
ATOM 2188 C CA . GLN A 1 272 ? -7.725 10.824 19.089 1.00 95.19 272 GLN A CA 1
ATOM 2189 C C . GLN A 1 272 ? -9.148 10.723 19.656 1.00 95.19 272 GLN A C 1
ATOM 2191 O O . GLN A 1 272 ? -9.841 11.741 19.697 1.00 95.19 272 GLN A O 1
ATOM 2196 N N . ILE A 1 273 ? -9.550 9.565 20.193 1.00 96.44 273 ILE A N 1
ATOM 2197 C CA . ILE A 1 273 ? -10.844 9.400 20.875 1.00 96.44 273 ILE A CA 1
ATOM 2198 C C . ILE A 1 273 ? -10.905 10.249 22.153 1.00 96.44 273 ILE A C 1
ATOM 2200 O O . ILE A 1 273 ? -11.880 10.968 22.352 1.00 96.44 273 ILE A O 1
ATOM 2204 N N . LEU A 1 274 ? -9.865 10.234 22.995 1.00 96.62 274 LEU A N 1
ATOM 2205 C CA . LEU A 1 274 ? -9.809 11.038 24.229 1.00 96.62 274 LEU A CA 1
ATOM 2206 C C . LEU A 1 274 ? -9.844 12.544 23.959 1.00 96.62 274 LEU A C 1
ATOM 2208 O O . LEU A 1 274 ? -10.398 13.323 24.738 1.00 96.62 274 LEU A O 1
ATOM 2212 N N . LYS A 1 275 ? -9.221 12.983 22.862 1.00 95.31 275 LYS A N 1
ATOM 2213 C CA . LYS A 1 275 ? -9.293 14.377 22.427 1.00 95.31 275 LYS A CA 1
ATOM 2214 C C . LYS A 1 275 ? -10.698 14.718 21.932 1.00 95.31 275 LYS A C 1
ATOM 2216 O O . LYS A 1 275 ? -11.230 15.763 22.303 1.00 95.31 275 LYS A O 1
ATOM 2221 N N . ALA A 1 276 ? -11.292 13.843 21.123 1.00 93.88 276 ALA A N 1
ATOM 2222 C CA . ALA A 1 276 ? -12.629 14.013 20.569 1.00 93.88 276 ALA A CA 1
ATOM 2223 C C . ALA A 1 276 ? -13.723 14.005 21.643 1.00 93.88 276 ALA A C 1
ATOM 2225 O O . ALA A 1 276 ? -14.639 14.818 21.570 1.00 93.88 276 ALA A O 1
ATOM 2226 N N . SER A 1 277 ? -13.607 13.171 22.680 1.00 94.00 277 SER A N 1
ATOM 2227 C CA . SER A 1 277 ? -14.629 13.019 23.727 1.00 94.00 277 SER A CA 1
ATOM 2228 C C . SER A 1 277 ? -14.875 14.280 24.557 1.00 94.00 277 SER A C 1
ATOM 2230 O O . SER A 1 277 ? -15.827 14.332 25.326 1.00 94.00 277 SER A O 1
ATOM 2232 N N . LYS A 1 278 ? -14.006 15.290 24.435 1.00 93.38 278 LYS A N 1
ATOM 2233 C CA . LYS A 1 278 ? -14.154 16.594 25.094 1.00 93.38 278 LYS A CA 1
ATOM 2234 C C . LYS A 1 278 ? -15.031 17.573 24.311 1.00 93.38 278 LYS A C 1
ATOM 2236 O O . LYS A 1 278 ? -15.416 18.593 24.869 1.00 93.38 278 LYS A O 1
ATOM 2241 N N . VAL A 1 279 ? -15.268 17.316 23.023 1.00 93.62 279 VAL A N 1
ATOM 2242 C CA . VAL A 1 279 ? -15.848 18.297 22.086 1.00 93.62 279 VAL A CA 1
ATOM 2243 C C . VAL A 1 279 ? -16.962 17.697 21.225 1.00 93.62 279 VAL A C 1
ATOM 2245 O O . VAL A 1 279 ? -17.895 18.402 20.857 1.00 93.62 279 VAL A O 1
ATOM 2248 N N . ILE A 1 280 ? -16.862 16.413 20.884 1.00 92.12 280 ILE A N 1
ATOM 2249 C CA . ILE A 1 280 ? -17.787 15.709 19.993 1.00 92.12 280 ILE A CA 1
ATOM 2250 C C . ILE A 1 280 ? -18.921 15.075 20.804 1.00 92.12 280 ILE A C 1
ATOM 2252 O O . ILE A 1 280 ? -18.737 14.690 21.958 1.00 92.12 280 ILE A O 1
ATOM 2256 N N . ASP A 1 281 ? -20.086 14.963 20.167 1.00 92.50 281 ASP A N 1
ATOM 2257 C CA . ASP A 1 281 ? -21.278 14.294 20.683 1.00 92.50 281 ASP A CA 1
ATOM 2258 C C . ASP A 1 281 ? -20.969 12.904 21.294 1.00 92.50 281 ASP A C 1
ATOM 2260 O O . ASP A 1 281 ? -20.361 12.058 20.622 1.00 92.50 281 ASP A O 1
ATOM 2264 N N . PRO A 1 282 ? -21.390 12.641 22.549 1.00 93.31 282 PRO A N 1
ATOM 2265 C CA . PRO A 1 282 ? -21.197 11.354 23.205 1.00 93.31 282 PRO A CA 1
ATOM 2266 C C . PRO A 1 282 ? -21.710 10.146 22.413 1.00 93.31 282 PRO A C 1
ATOM 2268 O O . PRO A 1 282 ? -21.090 9.088 22.502 1.00 93.31 282 PRO A O 1
ATOM 2271 N N . GLU A 1 283 ? -22.787 10.265 21.628 1.00 94.12 283 GLU A N 1
ATOM 2272 C CA . GLU A 1 283 ? -23.309 9.129 20.850 1.00 94.12 283 GLU A CA 1
ATOM 2273 C C . GLU A 1 283 ? -22.306 8.669 19.779 1.00 94.12 283 GLU A C 1
ATOM 2275 O O . GLU A 1 283 ? -22.002 7.479 19.660 1.00 94.12 283 GLU A O 1
ATOM 2280 N N . LYS A 1 284 ? -21.708 9.619 19.050 1.00 94.69 284 LYS A N 1
ATOM 2281 C CA . LYS A 1 284 ? -20.638 9.342 18.076 1.00 94.69 284 LYS A CA 1
ATOM 2282 C C . LYS A 1 284 ? -19.409 8.711 18.727 1.00 94.69 284 LYS A C 1
ATOM 2284 O O . LYS A 1 284 ? -18.802 7.797 18.166 1.00 94.69 284 LYS A O 1
ATOM 2289 N N . ILE A 1 285 ? -19.061 9.163 19.934 1.00 96.38 285 ILE A N 1
ATOM 2290 C CA . ILE A 1 285 ? -17.969 8.578 20.722 1.00 96.38 285 ILE A CA 1
ATOM 2291 C C . ILE A 1 285 ? -18.272 7.117 21.062 1.00 96.38 285 ILE A C 1
ATOM 2293 O O . ILE A 1 285 ? -17.389 6.273 20.914 1.00 96.38 285 ILE A O 1
ATOM 2297 N N . GLN A 1 286 ? -19.506 6.795 21.460 1.00 96.38 286 GLN A N 1
ATOM 2298 C CA . GLN A 1 286 ? -19.896 5.414 21.756 1.00 96.38 286 GLN A CA 1
ATOM 2299 C C . GLN A 1 286 ? -19.785 4.510 20.523 1.00 96.38 286 GLN A C 1
ATOM 2301 O O . GLN A 1 286 ? -19.150 3.462 20.614 1.00 96.38 286 GLN A O 1
ATOM 2306 N N . LYS A 1 287 ? -20.278 4.941 19.355 1.00 95.31 287 LYS A N 1
ATOM 2307 C CA . LYS A 1 287 ? -20.148 4.179 18.094 1.00 95.31 287 LYS A CA 1
ATOM 2308 C C . LYS A 1 287 ? -18.685 3.934 17.708 1.00 95.31 287 LYS A C 1
ATOM 2310 O O . LYS A 1 287 ? -18.308 2.829 17.316 1.00 95.31 287 LYS A O 1
ATOM 2315 N N . SER A 1 288 ? -17.830 4.948 17.866 1.00 96.56 288 SER A N 1
ATOM 2316 C CA . SER A 1 288 ? -16.386 4.812 17.637 1.00 96.56 288 SER A CA 1
ATOM 2317 C C . SER A 1 288 ? -15.751 3.798 18.599 1.00 96.56 288 SER A C 1
ATOM 2319 O O . SER A 1 288 ? -15.007 2.912 18.172 1.00 96.56 288 SER A O 1
ATOM 2321 N N . LEU A 1 289 ? -16.094 3.867 19.891 1.00 97.75 289 LEU A N 1
ATOM 2322 C CA . LEU A 1 289 ? -15.615 2.932 20.913 1.00 97.75 289 LEU A CA 1
ATOM 2323 C C . LEU A 1 289 ? -16.092 1.496 20.670 1.00 97.75 289 LEU A C 1
ATOM 2325 O O . LEU A 1 289 ? -15.321 0.568 20.900 1.00 97.75 289 LEU A O 1
ATOM 2329 N N . GLU A 1 290 ? -17.309 1.299 20.162 1.00 97.00 290 GLU A N 1
ATOM 2330 C CA . GLU A 1 290 ? -17.821 -0.022 19.781 1.00 97.00 290 GLU A CA 1
ATOM 2331 C C . GLU A 1 290 ? -16.993 -0.640 18.652 1.00 97.00 290 GLU A C 1
ATOM 2333 O O . GLU A 1 290 ? -16.518 -1.772 18.781 1.00 97.00 290 GLU A O 1
ATOM 2338 N N . LYS A 1 291 ? -16.742 0.113 17.571 1.00 96.81 291 LYS A N 1
ATOM 2339 C CA . LYS A 1 291 ? -15.852 -0.338 16.490 1.00 96.81 291 LYS A CA 1
ATOM 2340 C C . LYS A 1 291 ? -14.455 -0.644 17.016 1.00 96.81 291 LYS A C 1
ATOM 2342 O O . LYS A 1 291 ? -13.862 -1.660 16.649 1.00 96.81 291 LYS A O 1
ATOM 2347 N N . PHE A 1 292 ? -13.930 0.207 17.894 1.00 97.88 292 PHE A N 1
ATOM 2348 C CA . PHE A 1 292 ? -12.602 -0.005 18.448 1.00 97.88 292 PHE A CA 1
ATOM 2349 C C . PHE A 1 292 ? -12.538 -1.267 19.313 1.00 97.88 292 PHE A C 1
ATOM 2351 O O . PHE A 1 292 ? -11.623 -2.069 19.150 1.00 97.88 292 PHE A O 1
ATOM 2358 N N . ALA A 1 293 ? -13.537 -1.498 20.165 1.00 97.69 293 ALA A N 1
ATOM 2359 C CA . ALA A 1 293 ? -13.629 -2.695 20.993 1.00 97.69 293 ALA A CA 1
ATOM 2360 C C . ALA A 1 293 ? -13.682 -3.976 20.143 1.00 97.69 293 ALA A C 1
ATOM 2362 O O . ALA A 1 293 ? -12.954 -4.926 20.429 1.00 97.69 293 ALA A O 1
ATOM 2363 N N . GLN A 1 294 ? -14.463 -3.987 19.054 1.00 96.50 294 GLN A N 1
ATOM 2364 C CA . GLN A 1 294 ? -14.500 -5.115 18.111 1.00 96.50 294 GLN A CA 1
ATOM 2365 C C . GLN A 1 294 ? -13.115 -5.412 17.517 1.00 96.50 294 GLN A C 1
ATOM 2367 O O . GLN A 1 294 ? -12.697 -6.570 17.470 1.00 96.50 294 GLN A O 1
ATOM 2372 N N . LEU A 1 295 ? -12.377 -4.374 17.107 1.00 95.62 295 LEU A N 1
ATOM 2373 C CA . LEU A 1 295 ? -11.025 -4.538 16.569 1.00 95.62 295 LEU A CA 1
ATOM 2374 C C . LEU A 1 295 ? -10.042 -5.036 17.625 1.00 95.62 295 LEU A C 1
ATOM 2376 O O . LEU A 1 295 ? -9.266 -5.939 17.325 1.00 95.62 295 LEU A O 1
ATOM 2380 N N . ILE A 1 296 ? -10.067 -4.504 18.851 1.00 95.94 296 ILE A N 1
ATOM 2381 C CA . ILE A 1 296 ? -9.201 -4.983 19.943 1.00 95.94 296 ILE A CA 1
ATOM 2382 C C . ILE A 1 296 ? -9.475 -6.460 20.237 1.00 95.94 296 ILE A C 1
ATOM 2384 O O . ILE A 1 296 ? -8.536 -7.250 20.314 1.00 95.94 296 ILE A O 1
ATOM 2388 N N . GLN A 1 297 ? -10.749 -6.850 20.327 1.00 94.38 297 GLN A N 1
ATOM 2389 C CA . GLN A 1 297 ? -11.144 -8.231 20.594 1.00 94.38 297 GLN A CA 1
ATOM 2390 C C . GLN A 1 297 ? -10.576 -9.199 19.550 1.00 94.38 297 GLN A C 1
ATOM 2392 O O . GLN A 1 297 ? -9.997 -10.225 19.903 1.00 94.38 297 GLN A O 1
ATOM 2397 N N . ILE A 1 298 ? -10.726 -8.867 18.266 1.00 91.62 298 ILE A N 1
ATOM 2398 C CA . ILE A 1 298 ? -10.298 -9.724 17.151 1.00 91.62 298 ILE A CA 1
ATOM 2399 C C . ILE A 1 298 ? -8.776 -9.680 16.969 1.00 91.62 298 ILE A C 1
ATOM 2401 O O . ILE A 1 298 ? -8.158 -10.684 16.621 1.00 91.62 298 ILE A O 1
ATOM 2405 N N . SER A 1 299 ? -8.147 -8.533 17.234 1.00 90.62 299 SER A N 1
ATOM 2406 C CA . SER A 1 299 ? -6.705 -8.351 17.047 1.00 90.62 299 SER A CA 1
ATOM 2407 C C . SER A 1 299 ? -5.840 -8.834 18.209 1.00 90.62 299 SER A C 1
ATOM 2409 O O . SER A 1 299 ? -4.621 -8.874 18.055 1.00 90.62 299 SER A O 1
ATOM 2411 N N . LYS A 1 300 ? -6.426 -9.266 19.336 1.00 89.81 300 LYS A N 1
ATOM 2412 C CA . LYS A 1 300 ? -5.703 -9.681 20.554 1.00 89.81 300 LYS A CA 1
ATOM 2413 C C . LYS A 1 300 ? -4.571 -10.682 20.278 1.00 89.81 300 LYS A C 1
ATOM 2415 O O . LYS A 1 300 ? -3.469 -10.526 20.795 1.00 89.81 300 LYS A O 1
ATOM 2420 N N . SER A 1 301 ? -4.813 -11.675 19.421 1.00 87.88 301 SER A N 1
ATOM 2421 C CA . SER A 1 301 ? -3.838 -12.720 19.054 1.00 87.88 301 SER A CA 1
ATOM 2422 C C . SER A 1 301 ? -2.734 -12.260 18.084 1.00 87.88 301 SER A C 1
ATOM 2424 O O . SER A 1 301 ? -1.780 -13.005 17.820 1.00 87.88 301 SER A O 1
ATOM 2426 N N . PHE A 1 302 ? -2.863 -11.036 17.569 1.00 88.69 302 PHE A N 1
ATOM 2427 C CA . PHE A 1 302 ? -1.990 -10.396 16.585 1.00 88.69 302 PHE A CA 1
ATOM 2428 C C . PHE A 1 302 ? -1.252 -9.172 17.159 1.00 88.69 302 PHE A C 1
ATOM 2430 O O . PHE A 1 302 ? -0.455 -8.554 16.452 1.00 88.69 302 PHE A O 1
ATOM 2437 N N . LEU A 1 303 ? -1.495 -8.809 18.426 1.00 92.62 303 LEU A N 1
ATOM 2438 C CA . LEU A 1 303 ? -0.859 -7.657 19.066 1.00 92.62 303 LEU A CA 1
ATOM 2439 C C . LEU A 1 303 ? 0.648 -7.864 19.254 1.00 92.62 303 LEU A C 1
ATOM 2441 O O . LEU A 1 303 ? 1.102 -8.921 19.691 1.00 92.62 303 LEU A O 1
ATOM 2445 N N . TYR A 1 304 ? 1.417 -6.809 18.990 1.00 92.50 304 TYR A N 1
ATOM 2446 C CA . TYR A 1 304 ? 2.859 -6.766 19.221 1.00 92.50 304 TYR A CA 1
ATOM 2447 C C . TYR A 1 304 ? 3.287 -5.416 19.805 1.00 92.50 304 TYR A C 1
ATOM 2449 O O . TYR A 1 304 ? 2.835 -4.360 19.360 1.00 92.50 304 TYR A O 1
ATOM 2457 N N . GLY A 1 305 ? 4.201 -5.433 20.775 1.00 93.06 305 GLY A N 1
ATOM 2458 C CA . GLY A 1 305 ? 4.684 -4.240 21.476 1.00 93.06 305 GLY A CA 1
ATOM 2459 C C . GLY A 1 305 ? 4.350 -4.275 22.967 1.00 93.06 305 GLY A C 1
ATOM 2460 O O . GLY A 1 305 ? 4.274 -5.345 23.568 1.00 93.06 305 GLY A O 1
ATOM 2461 N N . ASN A 1 306 ? 4.164 -3.103 23.576 1.00 94.81 306 ASN A N 1
ATOM 2462 C CA . ASN A 1 306 ? 3.892 -2.990 25.009 1.00 94.81 306 ASN A CA 1
ATOM 2463 C C . ASN A 1 306 ? 2.395 -3.190 25.300 1.00 94.81 306 ASN A C 1
ATOM 2465 O O . ASN A 1 306 ? 1.641 -2.234 25.480 1.00 94.81 306 ASN A O 1
ATOM 2469 N N . ILE A 1 307 ? 1.962 -4.454 25.309 1.00 95.19 307 ILE A N 1
ATOM 2470 C CA . ILE A 1 307 ? 0.563 -4.830 25.556 1.00 95.19 307 ILE A CA 1
ATOM 2471 C C . ILE A 1 307 ? 0.077 -4.360 26.939 1.00 95.19 307 ILE A C 1
ATOM 2473 O O . ILE A 1 307 ? -1.000 -3.772 26.984 1.00 95.19 307 ILE A O 1
ATOM 2477 N N . PRO A 1 308 ? 0.826 -4.524 28.053 1.00 94.44 308 PRO A N 1
ATOM 2478 C CA . PRO A 1 308 ? 0.385 -4.018 29.355 1.00 94.44 308 PRO A CA 1
ATOM 2479 C C . PRO A 1 308 ? 0.082 -2.515 29.344 1.00 94.44 308 PRO A C 1
ATOM 2481 O O . PRO A 1 308 ? -0.981 -2.102 29.802 1.00 94.44 308 PRO A O 1
ATOM 2484 N N . LEU A 1 309 ? 0.961 -1.711 28.733 1.00 95.44 309 LEU A N 1
ATOM 2485 C CA . LEU A 1 309 ? 0.731 -0.274 28.583 1.00 95.44 309 LEU A CA 1
ATOM 2486 C C . LEU A 1 309 ? -0.524 0.015 27.756 1.00 95.44 309 LEU A C 1
ATOM 2488 O O . LEU A 1 309 ? -1.325 0.858 28.149 1.00 95.44 309 LEU A O 1
ATOM 2492 N N . LEU A 1 310 ? -0.726 -0.691 26.639 1.00 96.19 310 LEU A N 1
ATOM 2493 C CA . LEU A 1 310 ? -1.943 -0.548 25.837 1.00 96.19 310 LEU A CA 1
ATOM 2494 C C . LEU A 1 310 ? -3.196 -0.829 26.675 1.00 96.19 310 LEU A C 1
ATOM 2496 O O . LEU A 1 310 ? -4.145 -0.051 26.625 1.00 96.19 310 LEU A O 1
ATOM 2500 N N . MET A 1 311 ? -3.194 -1.905 27.464 1.00 95.19 311 MET A N 1
ATOM 2501 C CA . MET A 1 311 ? -4.327 -2.277 28.316 1.00 95.19 311 MET A CA 1
ATOM 2502 C C . MET A 1 311 ? -4.627 -1.212 29.372 1.00 95.19 311 MET A C 1
ATOM 2504 O O . MET A 1 311 ? -5.790 -0.881 29.597 1.00 95.19 311 MET A O 1
ATOM 2508 N N . ASP A 1 312 ? -3.599 -0.634 29.991 1.00 95.19 312 ASP A N 1
ATOM 2509 C CA . ASP A 1 312 ? -3.781 0.462 30.943 1.00 95.19 312 ASP A CA 1
ATOM 2510 C C . ASP A 1 312 ? -4.296 1.730 30.265 1.00 95.19 312 ASP A C 1
ATOM 2512 O O . ASP A 1 312 ? -5.189 2.396 30.789 1.00 95.19 312 ASP A O 1
ATOM 2516 N N . ARG A 1 313 ? -3.820 2.027 29.053 1.00 96.81 313 ARG A N 1
ATOM 2517 C CA . ARG A 1 313 ? -4.328 3.146 28.256 1.00 96.81 313 ARG A CA 1
ATOM 2518 C C . ARG A 1 313 ? -5.778 2.946 27.828 1.00 96.81 313 ARG A C 1
ATOM 2520 O O . ARG A 1 313 ? -6.546 3.902 27.894 1.00 96.81 313 ARG A O 1
ATOM 2527 N N . LEU A 1 314 ? -6.199 1.739 27.456 1.00 96.75 314 LEU A N 1
ATOM 2528 C CA . LEU A 1 314 ? -7.598 1.462 27.108 1.00 96.75 314 LEU A CA 1
ATOM 2529 C C . LEU A 1 314 ? -8.554 1.739 28.280 1.00 96.75 314 LEU A C 1
ATOM 2531 O O . LEU A 1 314 ? -9.661 2.218 28.052 1.00 96.75 314 LEU A O 1
ATOM 2535 N N . LYS A 1 315 ? -8.121 1.535 29.534 1.00 95.31 315 LYS A N 1
ATOM 2536 C CA . LYS A 1 315 ? -8.920 1.872 30.732 1.00 95.31 315 LYS A CA 1
ATOM 2537 C C . LYS A 1 315 ? -9.160 3.377 30.907 1.00 95.31 315 LYS A C 1
ATOM 2539 O O . LYS A 1 315 ? -10.047 3.757 31.665 1.00 95.31 315 LYS A O 1
ATOM 2544 N N . THR A 1 316 ? -8.377 4.231 30.244 1.00 96.25 316 THR A N 1
ATOM 2545 C CA . THR A 1 316 ? -8.544 5.694 30.309 1.00 96.25 316 THR A CA 1
ATOM 2546 C C . THR A 1 316 ? -9.648 6.217 29.389 1.00 96.25 316 THR A C 1
ATOM 2548 O O . THR A 1 316 ? -10.059 7.368 29.534 1.00 96.25 316 THR A O 1
ATOM 2551 N N . LEU A 1 317 ? -10.131 5.391 28.452 1.00 96.75 317 LEU A N 1
ATOM 2552 C CA . LEU A 1 317 ? -11.199 5.756 27.524 1.00 96.75 317 LEU A CA 1
ATOM 2553 C C . LEU A 1 317 ? -12.527 6.018 28.258 1.00 96.75 317 LEU A C 1
ATOM 2555 O O . LEU A 1 317 ? -12.756 5.483 29.346 1.00 96.75 317 LEU A O 1
ATOM 2559 N N . PRO A 1 318 ? -13.441 6.807 27.659 1.00 95.50 318 PRO A N 1
ATOM 2560 C CA . PRO A 1 318 ? -14.801 6.932 28.167 1.00 95.50 318 PRO A CA 1
ATOM 2561 C C . PRO A 1 318 ? -15.464 5.559 28.316 1.00 95.50 318 PRO A C 1
ATOM 2563 O O . PRO A 1 318 ? -15.218 4.649 27.521 1.00 95.50 318 PRO A O 1
ATOM 2566 N N . LYS A 1 319 ? -16.331 5.414 29.324 1.00 93.94 319 LYS A N 1
ATOM 2567 C CA . LYS A 1 319 ? -17.028 4.148 29.574 1.00 93.94 319 LYS A CA 1
ATOM 2568 C C . LYS A 1 319 ? -17.840 3.733 28.348 1.00 93.94 319 LYS A C 1
ATOM 2570 O O . LYS A 1 319 ? -18.675 4.500 27.869 1.00 93.94 319 LYS A O 1
ATOM 2575 N N . ASN A 1 320 ? -17.606 2.510 27.886 1.00 96.56 320 ASN A N 1
ATOM 2576 C CA . ASN A 1 320 ? -18.351 1.859 26.819 1.00 96.56 320 ASN A CA 1
ATOM 2577 C C . ASN A 1 320 ? -18.562 0.381 27.201 1.00 96.56 320 ASN A C 1
ATOM 2579 O O . ASN A 1 320 ? -17.579 -0.290 27.531 1.00 96.56 320 ASN A O 1
ATOM 2583 N N . PRO A 1 321 ? -19.800 -0.146 27.157 1.00 95.19 321 PRO A N 1
ATOM 2584 C CA . PRO A 1 321 ? -20.093 -1.508 27.607 1.00 95.19 321 PRO A CA 1
ATOM 2585 C C . PRO A 1 321 ? -19.294 -2.591 26.874 1.00 95.19 321 PRO A C 1
ATOM 2587 O O . PRO A 1 321 ? -18.848 -3.555 27.496 1.00 95.19 321 PRO A O 1
ATOM 2590 N N . LEU A 1 322 ? -19.089 -2.430 25.562 1.00 95.50 322 LEU A N 1
ATOM 2591 C CA . LEU A 1 322 ? -18.367 -3.409 24.755 1.00 95.50 322 LEU A CA 1
ATOM 2592 C C . LEU A 1 322 ? -16.868 -3.379 25.063 1.00 95.50 322 LEU A C 1
ATOM 2594 O O . LEU A 1 322 ? -16.267 -4.431 25.252 1.00 95.50 322 LEU A O 1
ATOM 2598 N N . MET A 1 323 ? -16.272 -2.192 25.188 1.00 96.12 323 MET A N 1
ATOM 2599 C CA . MET A 1 323 ? -14.869 -2.063 25.588 1.00 96.12 323 MET A CA 1
ATOM 2600 C C . MET A 1 323 ? -14.627 -2.634 26.992 1.00 96.12 323 MET A C 1
ATOM 2602 O O . MET A 1 323 ? -13.655 -3.355 27.199 1.00 96.12 323 MET A O 1
ATOM 2606 N N . GLU A 1 324 ? -15.522 -2.384 27.953 1.00 95.31 324 GLU A N 1
ATOM 2607 C CA . GLU A 1 324 ? -15.418 -2.991 29.286 1.00 95.31 324 GLU A CA 1
ATOM 2608 C C . GLU A 1 324 ? -15.465 -4.521 29.232 1.00 95.31 324 GLU A C 1
ATOM 2610 O O . GLU A 1 324 ? -14.708 -5.181 29.945 1.00 95.31 324 GLU A O 1
ATOM 2615 N N . LEU A 1 325 ? -16.326 -5.092 28.385 1.00 94.69 325 LEU A N 1
ATOM 2616 C CA . LEU A 1 325 ? -16.385 -6.537 28.180 1.00 94.69 325 LEU A CA 1
ATOM 2617 C C . LEU A 1 325 ? -15.052 -7.069 27.640 1.00 94.69 325 LEU A C 1
ATOM 2619 O O . LEU A 1 325 ? -14.516 -8.032 28.187 1.00 94.69 325 LEU A O 1
ATOM 2623 N N . VAL A 1 326 ? -14.495 -6.415 26.618 1.00 93.25 326 VAL A N 1
ATOM 2624 C CA . VAL A 1 326 ? -13.198 -6.782 26.035 1.00 93.25 326 VAL A CA 1
ATOM 2625 C C . VAL A 1 326 ? -12.100 -6.738 27.095 1.00 93.25 326 VAL A C 1
ATOM 2627 O O . VAL A 1 326 ? -11.363 -7.709 27.242 1.00 93.25 326 VAL A O 1
ATOM 2630 N N . LEU A 1 327 ? -12.035 -5.676 27.904 1.00 91.75 327 LEU A N 1
ATOM 2631 C CA . LEU A 1 327 ? -11.047 -5.535 28.979 1.00 91.75 327 LEU A CA 1
ATOM 2632 C C . LEU A 1 327 ? -11.180 -6.601 30.078 1.00 91.75 327 LEU A C 1
ATOM 2634 O O . LEU A 1 327 ? -10.174 -6.974 30.671 1.00 91.75 327 LEU A O 1
ATOM 2638 N N . ARG A 1 328 ? -12.391 -7.101 30.357 1.00 90.06 328 ARG A N 1
ATOM 2639 C CA . ARG A 1 328 ? -12.617 -8.182 31.339 1.00 90.06 328 ARG A CA 1
ATOM 2640 C C . ARG A 1 328 ? -12.248 -9.564 30.804 1.00 90.06 328 ARG A C 1
ATOM 2642 O O . ARG A 1 328 ? -11.869 -10.428 31.585 1.00 90.06 328 ARG A O 1
ATOM 2649 N N . LEU A 1 329 ? -12.383 -9.777 29.495 1.00 80.31 329 LEU A N 1
ATOM 2650 C CA . LEU A 1 329 ? -12.008 -11.018 28.802 1.00 80.31 329 LEU A CA 1
ATOM 2651 C C . LEU A 1 329 ? -10.525 -11.029 28.373 1.00 80.31 329 LEU A C 1
ATOM 2653 O O . LEU A 1 329 ? -10.062 -11.963 27.703 1.00 80.31 329 LEU A O 1
ATOM 2657 N N . SER A 1 330 ? -9.790 -9.964 28.703 1.00 66.81 330 SER A N 1
ATOM 2658 C CA . SER A 1 330 ? -8.399 -9.748 28.310 1.00 66.81 330 SER A CA 1
ATOM 2659 C C . SER A 1 330 ? -7.410 -10.392 29.265 1.00 66.81 330 SER A C 1
ATOM 2661 O O . SER A 1 330 ? -6.599 -11.195 28.749 1.00 66.81 330 SER A O 1
#

Organism: NCBI:txid315576

Mean predicted aligned error: 7.39 Å

Solvent-accessible surface area (backbone atoms only — not comparable to full-atom values): 17993 Å² total; per-residue (Å²): 131,59,73,70,56,54,53,52,52,63,63,62,46,84,89,60,55,66,63,59,40,42,51,56,44,51,54,55,24,40,54,28,43,76,71,66,36,52,69,61,16,51,46,40,44,36,57,66,64,52,24,68,86,45,98,54,71,71,50,75,68,53,52,48,40,51,42,48,41,44,51,71,70,67,27,70,54,82,50,79,78,53,42,64,46,50,52,65,72,63,44,90,86,52,79,79,47,55,63,54,51,48,50,43,51,54,50,29,49,75,67,65,36,32,36,45,33,34,49,50,10,50,50,60,65,74,46,61,78,75,58,51,67,50,24,53,58,46,47,53,51,50,50,48,45,52,75,70,47,56,77,66,48,47,53,47,55,67,45,27,39,81,55,20,49,51,23,42,51,37,50,50,48,31,49,38,65,68,30,65,91,52,72,72,55,62,68,55,30,43,52,52,38,50,32,42,69,76,41,49,60,64,68,51,27,42,37,86,92,38,41,68,57,33,20,49,47,52,35,41,50,51,43,41,38,24,50,30,48,67,79,48,92,46,70,30,32,54,51,29,42,54,51,51,53,54,53,57,71,69,54,59,81,82,42,93,55,40,59,52,40,47,38,72,44,55,50,54,44,52,54,52,49,61,58,40,64,76,78,48,63,66,67,34,47,47,56,19,45,45,50,42,27,55,49,53,60,69,41,58,88,27,58,43,75,59,58,70,61,47,58,58,54,59,70,71,49,80,92,43,75,58,38,53,52,43,65,73,75,102

Foldseek 3Di:
DDPLVVLVVVLPDPPDDLLVSLLSLLVVLLVCVLVVVPVSSLVSLCCRLQVVVDPDGDDPVSLVSNLCSCQVPNQPDQDPSSLSVVCSNQPPDDPSCLVSVLVSCLVCLVVLRLSSLQSVLVNLQPDPPVCLVSLQVSVVVLVCCVVPPDPVSLVSLLCCCVSYVSNVLSNLLSQLVNQVPHADDLSVLQSVLSSCVSPNCLVVLQDPVRVVSQQSSVLSLLLNLLCCLLPHDRVSSVSSLVSSLVSLQPDDLPDPSHHAHELVSLLVSLVVLVVSVVPTDVVSSQSSVLSSLSCCQSCVSRYDDDVVVSLVSLVVGDDHPSSVVSSVVD

Secondary structure (DSSP, 8-state):
--HHHHHHHHHT-TTS-HHHHHHHHHHHHHHHHHTT-HHHHHHHIIIIIS-TTSSPPPPHHHHHHHHHHIIIIISSS--GGGHHHHHHHH-TT-HHHHHHHHHHHHHHHHTT-HHHHHHHHHHHHHS-GGGHHHHHHHHHHHHHHHHHSHHHHHHHHHTHHHH-HHHHHHHHHHHHHHTSSSPPPHHHHHHHHHHHHHS-THHHHT-GGGHHHHHHHHHHHHHHHHHHHHH---HHHHHHHHHHHHHHHTS-TT-SS---EEHHHHHHHHHHHHHHTTTS-HHHHHHHHHHHHHHHHHHGGGEES-HHHHHHHHTTSPP-HHHHHHHH--

pLDDT: mean 84.25, std 11.57, range [48.59, 97.88]

InterPro domains:
  IPR027844 Integrator complex subunit 15 [PF14964] (17-319)
  IPR027844 Integrator complex subunit 15 [PTHR14540] (43-328)

Radius of gyration: 23.54 Å; Cα contacts (8 Å, |Δi|>4): 361; chains: 1; bounding box: 62×41×69 Å